Protein AF-A0A950BNV7-F1 (afdb_monomer_lite)

Sequence (192 aa):
MDHRANPITGPAAPRGRGVVLERPLCRGWFHPSTWFISIWFVLLLAVLELCWLCWFLVVPLPNFPRESGTRRRGLLLLKAFPEVVPGTALRESLIGQAAQELSHVENLPERLPIMGAAALVVLTAVGLGELVLAGLRYRDGLRTGERLAVAFGIGTAGLGVLTLLAGRTGLLHPWIFRIGLGVIAPAGLGAS

Structure (mmCIF, N/CA/C/O backbone):
data_AF-A0A950BNV7-F1
#
_entry.id   AF-A0A950BNV7-F1
#
loop_
_atom_site.group_PDB
_atom_site.id
_atom_site.type_symbol
_atom_site.label_atom_id
_atom_site.label_alt_id
_atom_site.label_comp_id
_atom_site.label_asym_id
_atom_site.label_entity_id
_atom_site.label_seq_id
_atom_site.pdbx_PDB_ins_code
_atom_site.Cartn_x
_atom_site.Cartn_y
_atom_site.Cartn_z
_atom_site.occupancy
_atom_site.B_iso_or_equiv
_atom_site.auth_seq_id
_atom_site.auth_comp_id
_atom_site.auth_asym_id
_atom_site.auth_atom_id
_atom_site.pdbx_PDB_model_num
ATOM 1 N N . MET A 1 1 ? 53.423 43.428 -77.548 1.00 51.78 1 MET A N 1
ATOM 2 C CA . MET A 1 1 ? 53.162 42.052 -77.089 1.00 51.78 1 MET A CA 1
ATOM 3 C C . MET A 1 1 ? 53.867 41.895 -75.764 1.00 51.78 1 MET A C 1
ATOM 5 O O . MET A 1 1 ? 55.080 41.797 -75.773 1.00 51.78 1 MET A O 1
ATOM 9 N N . ASP A 1 2 ? 53.128 41.953 -74.661 1.00 44.84 2 ASP A N 1
ATOM 10 C CA . ASP A 1 2 ? 53.560 41.330 -73.413 1.00 44.84 2 ASP A CA 1
ATOM 11 C C . ASP A 1 2 ? 52.333 41.076 -72.538 1.00 44.84 2 ASP A C 1
ATOM 13 O O . ASP A 1 2 ? 51.607 41.984 -72.135 1.00 44.84 2 ASP A O 1
ATOM 17 N N . HIS A 1 3 ? 52.072 39.789 -72.341 1.00 50.38 3 HIS A N 1
ATOM 18 C CA . HIS A 1 3 ? 51.132 39.242 -71.382 1.00 50.38 3 HIS A CA 1
ATOM 19 C C . HIS A 1 3 ? 51.767 39.315 -69.994 1.00 50.38 3 HIS A C 1
ATOM 21 O O . HIS A 1 3 ? 52.857 38.779 -69.818 1.00 50.38 3 HIS A O 1
ATOM 27 N N . ARG A 1 4 ? 51.046 39.811 -68.982 1.00 49.44 4 ARG A N 1
ATOM 28 C CA . ARG A 1 4 ? 51.062 39.186 -67.648 1.00 49.44 4 ARG A CA 1
ATOM 29 C C . ARG A 1 4 ? 49.839 39.575 -66.829 1.00 49.44 4 ARG A C 1
ATOM 31 O O . ARG A 1 4 ? 49.460 40.735 -66.728 1.00 49.44 4 ARG A O 1
ATOM 38 N N . ALA A 1 5 ? 49.204 38.524 -66.332 1.00 55.44 5 ALA A N 1
ATOM 39 C CA . ALA A 1 5 ? 47.890 38.481 -65.731 1.00 55.44 5 ALA A CA 1
ATOM 40 C C . ALA A 1 5 ? 47.882 38.992 -64.283 1.00 55.44 5 ALA A C 1
ATOM 42 O O . ALA A 1 5 ? 48.825 38.774 -63.524 1.00 55.44 5 ALA A O 1
ATOM 43 N N . ASN A 1 6 ? 46.761 39.614 -63.919 1.00 55.09 6 ASN A N 1
ATOM 44 C CA . ASN A 1 6 ? 46.362 39.936 -62.552 1.00 55.09 6 ASN A CA 1
ATOM 45 C C . ASN A 1 6 ? 46.178 38.652 -61.721 1.00 55.09 6 ASN A C 1
ATOM 47 O O . ASN A 1 6 ? 45.414 37.779 -62.142 1.00 55.09 6 ASN A O 1
ATOM 51 N N . PRO A 1 7 ? 46.775 38.533 -60.524 1.00 62.56 7 PRO A N 1
ATOM 52 C CA . PRO A 1 7 ? 46.372 37.512 -59.571 1.00 62.56 7 PRO A CA 1
ATOM 53 C C . PRO A 1 7 ? 45.056 37.924 -58.895 1.00 62.56 7 PRO A C 1
ATOM 55 O O . PRO A 1 7 ? 45.004 38.855 -58.094 1.00 62.56 7 PRO A O 1
ATOM 58 N N . ILE A 1 8 ? 43.986 37.201 -59.228 1.00 58.16 8 ILE A N 1
ATOM 59 C CA . ILE A 1 8 ? 42.709 37.222 -58.511 1.00 58.16 8 ILE A CA 1
ATOM 60 C C . ILE A 1 8 ? 42.956 36.648 -57.110 1.00 58.16 8 ILE A C 1
ATOM 62 O O . ILE A 1 8 ? 43.174 35.448 -56.941 1.00 58.16 8 ILE A O 1
ATOM 66 N N . THR A 1 9 ? 42.929 37.506 -56.096 1.00 59.75 9 THR A N 1
ATOM 67 C CA . THR A 1 9 ? 42.859 37.114 -54.689 1.00 59.75 9 THR A CA 1
ATOM 68 C C . THR A 1 9 ? 41.447 36.612 -54.386 1.00 59.75 9 THR A C 1
ATOM 70 O O . THR A 1 9 ? 40.520 37.381 -54.147 1.00 59.75 9 THR A O 1
ATOM 73 N N . GLY A 1 10 ? 41.269 35.292 -54.439 1.00 52.91 10 GLY A N 1
ATOM 74 C CA . GLY A 1 10 ? 40.052 34.634 -53.966 1.00 52.91 10 GLY A CA 1
ATOM 75 C C . GLY A 1 10 ? 39.897 34.766 -52.441 1.00 52.91 10 GLY A C 1
ATOM 76 O O . GLY A 1 10 ? 40.902 34.772 -51.723 1.00 52.91 10 GLY A O 1
ATOM 77 N N . PRO A 1 11 ? 38.663 34.868 -51.917 1.00 54.66 11 PRO A N 1
ATOM 78 C CA . PRO A 1 11 ? 38.426 34.923 -50.481 1.00 54.66 11 PRO A CA 1
ATOM 79 C C . PRO A 1 11 ? 38.803 33.594 -49.815 1.00 54.66 11 PRO A C 1
ATOM 81 O O . PRO A 1 11 ? 38.376 32.516 -50.231 1.00 54.66 11 PRO A O 1
ATOM 84 N N . ALA A 1 12 ? 39.613 33.693 -48.762 1.00 54.50 12 ALA A N 1
ATOM 85 C CA . ALA A 1 12 ? 40.029 32.580 -47.925 1.00 54.50 12 ALA A CA 1
ATOM 86 C C . ALA A 1 12 ? 38.809 31.872 -47.310 1.00 54.50 12 ALA A C 1
ATOM 88 O O . ALA A 1 12 ? 38.008 32.477 -46.596 1.00 54.50 12 ALA A O 1
ATOM 89 N N . ALA A 1 13 ? 38.689 30.574 -47.586 1.00 54.47 13 ALA A N 1
ATOM 90 C CA . ALA A 1 13 ? 37.684 29.703 -46.998 1.00 54.47 13 ALA A CA 1
ATOM 91 C C . ALA A 1 13 ? 37.821 29.665 -45.459 1.00 54.47 13 ALA A C 1
ATOM 93 O O . ALA A 1 13 ? 38.937 29.505 -44.947 1.00 54.47 13 ALA A O 1
ATOM 94 N N . PRO A 1 14 ? 36.719 29.767 -44.695 1.00 54.59 14 PRO A N 1
ATOM 95 C CA . PRO A 1 14 ? 36.764 29.599 -43.251 1.00 54.59 14 PRO A CA 1
ATOM 96 C C . PRO A 1 14 ? 37.118 28.145 -42.919 1.00 54.59 14 PRO A C 1
ATOM 98 O O . PRO A 1 14 ? 36.413 27.214 -43.308 1.00 54.59 14 PRO A O 1
ATOM 101 N N . ARG A 1 15 ? 38.228 27.957 -42.189 1.00 53.16 15 ARG A N 1
ATOM 102 C CA . ARG A 1 15 ? 38.631 26.672 -41.599 1.00 53.16 15 ARG A CA 1
ATOM 103 C C . ARG A 1 15 ? 37.448 26.087 -40.834 1.00 53.16 15 ARG A C 1
ATOM 105 O O . ARG A 1 15 ? 37.019 26.640 -39.821 1.00 53.16 15 ARG A O 1
ATOM 112 N N . GLY A 1 16 ? 36.935 24.974 -41.350 1.00 51.56 16 GLY A N 1
ATOM 113 C CA . GLY A 1 16 ? 35.879 24.193 -40.732 1.00 51.56 16 GLY A CA 1
ATOM 114 C C . GLY A 1 16 ? 36.234 23.868 -39.287 1.00 51.56 16 GLY A C 1
ATOM 115 O O . GLY A 1 16 ? 37.309 23.344 -38.995 1.00 51.56 16 GLY A O 1
ATOM 116 N N . ARG A 1 17 ? 35.306 24.218 -38.393 1.00 49.72 17 ARG A N 1
ATOM 117 C CA . ARG A 1 17 ? 35.255 23.768 -37.004 1.00 49.72 17 ARG A CA 1
ATOM 118 C C . ARG A 1 17 ? 35.522 22.271 -36.967 1.00 49.72 17 ARG A C 1
ATOM 120 O O . ARG A 1 17 ? 34.847 21.516 -37.663 1.00 49.72 17 ARG A O 1
ATOM 127 N N . GLY A 1 18 ? 36.463 21.862 -36.121 1.00 48.88 18 GLY A N 1
ATOM 128 C CA . GLY A 1 18 ? 36.555 20.484 -35.669 1.00 48.88 18 GLY A CA 1
ATOM 129 C C . GLY A 1 18 ? 35.205 20.098 -35.084 1.00 48.88 18 GLY A C 1
ATOM 130 O O . GLY A 1 18 ? 34.832 20.551 -34.004 1.00 48.88 18 GLY A O 1
ATOM 131 N N . VAL A 1 19 ? 34.445 19.325 -35.852 1.00 51.50 19 VAL A N 1
ATOM 132 C CA . VAL A 1 19 ? 33.252 18.647 -35.376 1.00 51.50 19 VAL A CA 1
ATOM 133 C C . VAL A 1 19 ? 33.754 17.668 -34.330 1.00 51.50 19 VAL A C 1
ATOM 135 O O . VAL A 1 19 ? 34.371 16.653 -34.651 1.00 51.50 19 VAL A O 1
ATOM 138 N N . VAL A 1 20 ? 33.552 18.029 -33.066 1.00 54.97 20 VAL A N 1
ATOM 139 C CA . VAL A 1 20 ? 33.584 17.096 -31.948 1.00 54.97 20 VAL A CA 1
ATOM 140 C C . VAL A 1 20 ? 32.572 16.015 -32.309 1.00 54.97 20 VAL A C 1
ATOM 142 O O . VAL A 1 20 ? 31.366 16.229 -32.239 1.00 54.97 20 VAL A O 1
ATOM 145 N N . LEU A 1 21 ? 33.069 14.879 -32.797 1.00 53.12 21 LEU A N 1
ATOM 146 C CA . LEU A 1 21 ? 32.303 13.648 -32.910 1.00 53.12 21 LEU A CA 1
ATOM 147 C C . LEU A 1 21 ? 32.003 13.211 -31.477 1.00 53.12 21 LEU A C 1
ATOM 149 O O . LEU A 1 21 ? 32.731 12.414 -30.882 1.00 53.12 21 LEU A O 1
ATOM 153 N N . GLU A 1 22 ? 30.947 13.792 -30.911 1.00 49.47 22 GLU A N 1
ATOM 154 C CA . GLU A 1 22 ? 30.232 13.215 -29.788 1.00 49.47 22 GLU A CA 1
ATOM 155 C C . GLU A 1 22 ? 29.872 11.794 -30.207 1.00 49.47 22 GLU A C 1
ATOM 157 O O . GLU A 1 22 ? 28.977 11.561 -31.018 1.00 49.47 22 GLU A O 1
ATOM 162 N N . ARG A 1 23 ? 30.644 10.821 -29.721 1.00 52.09 23 ARG A N 1
ATOM 163 C CA . ARG A 1 23 ? 30.257 9.420 -29.803 1.00 52.09 23 ARG A CA 1
ATOM 164 C C . ARG A 1 23 ? 28.946 9.313 -29.026 1.00 52.09 23 ARG A C 1
ATOM 166 O O . ARG A 1 23 ? 28.985 9.543 -27.815 1.00 52.09 23 ARG A O 1
ATOM 173 N N . PRO A 1 24 ? 27.805 8.982 -29.656 1.00 52.62 24 PRO A N 1
ATOM 174 C CA . PRO A 1 24 ? 26.598 8.738 -28.895 1.00 52.62 24 PRO A CA 1
ATOM 175 C C . PRO A 1 24 ? 26.860 7.555 -27.965 1.00 52.62 24 PRO A C 1
ATOM 177 O O . PRO A 1 24 ? 27.145 6.431 -28.387 1.00 52.62 24 PRO A O 1
ATOM 180 N N . LEU A 1 25 ? 26.820 7.887 -26.679 1.00 55.56 25 LEU A N 1
ATOM 181 C CA . LEU A 1 25 ? 26.807 7.005 -25.531 1.00 55.56 25 LEU A CA 1
ATOM 182 C C . LEU A 1 25 ? 25.924 5.780 -25.781 1.00 55.56 25 LEU A C 1
ATOM 184 O O . LEU A 1 25 ? 24.764 5.904 -26.161 1.00 55.56 25 LEU A O 1
ATOM 188 N N . CYS A 1 26 ? 26.494 4.610 -25.493 1.00 47.62 26 CYS A N 1
ATOM 189 C CA . CYS A 1 26 ? 25.805 3.414 -25.021 1.00 47.62 26 CYS A CA 1
ATOM 190 C C . CYS A 1 26 ? 24.424 3.168 -25.645 1.00 47.62 26 CYS A C 1
ATOM 192 O O . CYS A 1 26 ? 23.389 3.345 -25.001 1.00 47.62 26 CYS A O 1
ATOM 194 N N . ARG A 1 27 ? 24.419 2.650 -26.877 1.00 48.50 27 ARG A N 1
ATOM 195 C CA . ARG A 1 27 ? 23.293 1.874 -27.405 1.00 48.50 27 ARG A CA 1
ATOM 196 C C . ARG A 1 27 ? 23.166 0.629 -26.524 1.00 48.50 27 ARG A C 1
ATOM 198 O O . ARG A 1 27 ? 23.834 -0.372 -26.762 1.00 48.50 27 ARG A O 1
ATOM 205 N N . GLY A 1 28 ? 22.405 0.753 -25.437 1.00 50.50 28 GLY A N 1
ATOM 206 C CA . GLY A 1 28 ? 22.098 -0.336 -24.524 1.00 50.50 28 GLY A CA 1
ATOM 207 C C . GLY A 1 28 ? 21.526 -1.487 -25.333 1.00 50.50 28 GLY A C 1
ATOM 208 O O . GLY A 1 28 ? 20.466 -1.360 -25.944 1.00 50.50 28 GLY A O 1
ATOM 209 N N . TRP A 1 29 ? 22.275 -2.580 -25.389 1.00 45.03 29 TRP A N 1
ATOM 210 C CA . TRP A 1 29 ? 21.831 -3.830 -25.973 1.00 45.03 29 TRP A CA 1
ATOM 211 C C . TRP A 1 29 ? 20.692 -4.365 -25.101 1.00 45.03 29 TRP A C 1
ATOM 213 O O . TRP A 1 29 ? 2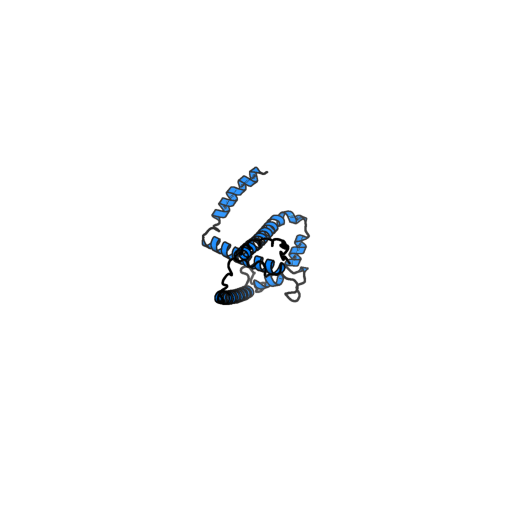0.908 -5.102 -24.143 1.00 45.03 29 TRP A O 1
ATOM 223 N N . PHE A 1 30 ? 19.463 -3.951 -25.409 1.00 49.69 30 PHE A N 1
ATOM 224 C CA . PHE A 1 30 ? 18.263 -4.649 -24.973 1.00 49.69 30 PHE A CA 1
ATOM 225 C C . PHE A 1 30 ? 18.272 -6.013 -25.661 1.00 49.69 30 PHE A C 1
ATOM 227 O O . PHE A 1 30 ? 17.862 -6.149 -26.811 1.00 49.69 30 PHE A O 1
ATOM 234 N N . HIS A 1 31 ? 18.803 -7.025 -24.978 1.00 50.66 31 HIS A N 1
ATOM 235 C CA . HIS A 1 31 ? 18.674 -8.397 -25.443 1.00 50.66 31 HIS A CA 1
ATOM 236 C C . HIS A 1 31 ? 17.180 -8.769 -25.469 1.00 50.66 31 HIS A C 1
ATOM 238 O O . HIS A 1 31 ? 16.505 -8.618 -24.451 1.00 50.66 31 HIS A O 1
ATOM 244 N N . PRO A 1 32 ? 16.640 -9.296 -26.581 1.00 55.78 32 PRO A N 1
ATOM 245 C CA . PRO A 1 32 ? 15.230 -9.690 -26.675 1.00 55.78 32 PRO A CA 1
ATOM 246 C C . PRO A 1 32 ? 14.831 -10.773 -25.654 1.00 55.78 32 PRO A C 1
ATOM 248 O O . PRO A 1 32 ? 13.651 -10.936 -25.350 1.00 55.78 32 PRO A O 1
ATOM 251 N N . SER A 1 33 ? 15.802 -11.484 -25.068 1.00 56.50 33 SER A N 1
ATOM 252 C CA . SER A 1 33 ? 15.566 -12.486 -24.024 1.00 56.50 33 SER A CA 1
ATOM 253 C C . SER A 1 33 ? 15.083 -11.896 -22.693 1.00 56.50 33 SER A C 1
ATOM 255 O O . SER A 1 33 ? 14.311 -12.553 -21.995 1.00 56.50 33 SER A O 1
ATOM 257 N N . THR A 1 34 ? 15.462 -10.663 -22.333 1.00 54.06 34 THR A N 1
ATOM 258 C CA . THR A 1 34 ? 15.035 -10.050 -21.059 1.00 54.06 34 THR A CA 1
ATOM 259 C C . THR A 1 34 ? 13.577 -9.595 -21.094 1.00 54.06 34 THR A C 1
ATOM 261 O O . THR A 1 34 ? 12.886 -9.667 -20.080 1.00 54.06 34 THR A O 1
ATOM 264 N N . TRP A 1 35 ? 13.071 -9.217 -22.271 1.00 55.22 35 TRP A N 1
ATOM 265 C CA . TRP A 1 35 ? 11.658 -8.897 -22.489 1.00 55.22 35 TRP A CA 1
ATOM 266 C C . TRP A 1 35 ? 10.753 -10.121 -22.338 1.00 55.22 35 TRP A C 1
ATOM 268 O O . TRP A 1 35 ? 9.709 -10.034 -21.696 1.00 55.22 35 TRP A O 1
ATOM 278 N N . PHE A 1 36 ? 11.178 -11.274 -22.860 1.00 59.94 36 PHE A N 1
ATOM 279 C CA . PHE A 1 36 ? 10.440 -12.526 -22.692 1.00 59.94 36 PHE A CA 1
ATOM 280 C C . PHE A 1 36 ? 10.353 -12.948 -21.221 1.00 59.94 36 PHE A C 1
ATOM 282 O O . PHE A 1 36 ? 9.266 -13.266 -20.745 1.00 59.94 36 PHE A O 1
ATOM 289 N N . ILE A 1 37 ? 11.466 -12.900 -20.481 1.00 65.31 37 ILE A N 1
ATOM 290 C CA . ILE A 1 37 ? 11.486 -13.234 -19.045 1.00 65.31 37 ILE A CA 1
ATOM 291 C C . ILE A 1 37 ? 10.594 -12.269 -18.250 1.00 65.31 37 ILE A C 1
ATOM 293 O O . ILE A 1 37 ? 9.845 -12.704 -17.378 1.00 65.31 37 ILE A O 1
ATOM 297 N N . SER A 1 38 ? 10.624 -10.977 -18.590 1.00 67.12 38 SER A N 1
ATOM 298 C CA . SER A 1 38 ? 9.783 -9.956 -17.959 1.00 67.12 38 SER A CA 1
ATOM 299 C C . SER A 1 38 ? 8.287 -10.220 -18.172 1.00 67.12 38 SER A C 1
ATOM 301 O O . SER A 1 38 ? 7.521 -10.206 -17.211 1.00 67.12 38 SER A O 1
ATOM 303 N N . ILE A 1 39 ? 7.863 -10.556 -19.398 1.00 76.50 39 ILE A N 1
ATOM 304 C CA . ILE A 1 39 ? 6.456 -10.876 -19.703 1.00 76.50 39 ILE A CA 1
ATOM 305 C C . ILE A 1 39 ? 5.977 -12.093 -18.911 1.00 76.50 39 ILE A C 1
ATOM 307 O O . ILE A 1 39 ? 4.903 -12.044 -18.316 1.00 76.50 39 ILE A O 1
ATOM 311 N N . TRP A 1 40 ? 6.774 -13.163 -18.860 1.00 75.88 40 TRP A N 1
ATOM 312 C CA . TRP A 1 40 ? 6.435 -14.356 -18.080 1.00 75.88 40 TRP A CA 1
ATOM 313 C C . TRP A 1 40 ? 6.335 -14.062 -16.586 1.00 75.88 40 TRP A C 1
ATOM 315 O O . TRP A 1 40 ? 5.437 -14.577 -15.924 1.00 75.88 40 TRP A O 1
ATOM 325 N N . PHE A 1 41 ? 7.214 -13.207 -16.062 1.00 73.50 41 PHE A N 1
ATOM 326 C CA . PHE A 1 41 ? 7.174 -12.798 -14.664 1.00 73.50 41 PHE A CA 1
ATOM 327 C C . PHE A 1 41 ? 5.918 -11.977 -14.343 1.00 73.50 41 PHE A C 1
ATOM 329 O O . PHE A 1 41 ? 5.259 -12.234 -13.339 1.00 73.50 41 PHE A O 1
ATOM 336 N N . VAL A 1 42 ? 5.539 -11.043 -15.221 1.00 76.44 42 VAL A N 1
ATOM 337 C CA . VAL A 1 42 ? 4.300 -10.258 -15.086 1.00 76.44 42 VAL A CA 1
ATOM 338 C C . VAL A 1 42 ? 3.066 -11.156 -15.167 1.00 76.44 42 VAL A C 1
ATOM 340 O O . VAL A 1 42 ? 2.149 -11.002 -14.365 1.00 76.44 42 VAL A O 1
ATOM 343 N N . LEU A 1 43 ? 3.047 -12.124 -16.085 1.00 80.00 43 LEU A N 1
ATOM 344 C CA . LEU A 1 43 ? 1.965 -13.107 -16.200 1.00 80.00 43 LEU A CA 1
ATOM 345 C C . LEU A 1 43 ? 1.849 -13.976 -14.947 1.00 80.00 43 LEU A C 1
ATOM 347 O O . LEU A 1 43 ? 0.752 -14.152 -14.423 1.00 80.00 43 LEU A O 1
ATOM 351 N N . LEU A 1 44 ? 2.974 -14.487 -14.444 1.00 80.56 44 LEU A N 1
ATOM 352 C CA . LEU A 1 44 ? 3.013 -15.279 -13.217 1.00 80.56 44 LEU A CA 1
ATOM 353 C C . LEU A 1 44 ? 2.509 -14.464 -12.021 1.00 80.56 44 LEU A C 1
ATOM 355 O O . LEU A 1 44 ? 1.704 -14.968 -11.240 1.00 80.56 44 LEU A O 1
ATOM 359 N N . LEU A 1 45 ? 2.943 -13.206 -11.904 1.00 76.94 45 LEU A N 1
ATOM 360 C CA . LEU A 1 45 ? 2.478 -12.287 -10.871 1.00 76.94 45 LEU A CA 1
ATOM 361 C C . LEU A 1 45 ? 0.971 -12.048 -10.990 1.00 76.94 45 LEU A C 1
ATOM 363 O O . LEU A 1 45 ? 0.263 -12.182 -10.001 1.00 76.94 45 LEU A O 1
ATOM 367 N N . ALA A 1 46 ? 0.463 -11.779 -12.194 1.00 75.81 46 ALA A N 1
ATOM 368 C CA . ALA A 1 46 ? -0.963 -11.573 -12.427 1.00 75.81 46 ALA A CA 1
ATOM 369 C C . ALA A 1 46 ? -1.797 -12.807 -12.042 1.00 75.81 46 ALA A C 1
ATOM 371 O O . ALA A 1 46 ? -2.835 -12.673 -11.397 1.00 75.81 46 ALA A O 1
ATOM 372 N N . VAL A 1 47 ? -1.331 -14.013 -12.383 1.00 87.50 47 VAL A N 1
ATOM 373 C CA . VAL A 1 47 ? -1.981 -15.269 -11.976 1.00 87.50 47 VAL A CA 1
ATOM 374 C C . VAL A 1 47 ? -1.936 -15.440 -10.458 1.00 87.50 47 VAL A C 1
ATOM 376 O O . VAL A 1 47 ? -2.937 -15.834 -9.863 1.00 87.50 47 VAL A O 1
ATOM 379 N N . LEU A 1 48 ? -0.810 -15.128 -9.816 1.00 85.06 48 LEU A N 1
ATOM 380 C CA . LEU A 1 48 ? -0.675 -15.223 -8.365 1.00 85.06 48 LEU A CA 1
ATOM 381 C C . LEU A 1 48 ? -1.601 -14.236 -7.642 1.00 85.06 48 LEU A C 1
ATOM 383 O O . LEU A 1 48 ? -2.266 -14.634 -6.689 1.00 85.06 48 LEU A O 1
ATOM 387 N N . GLU A 1 49 ? -1.696 -12.998 -8.124 1.00 81.00 49 GLU A N 1
ATOM 388 C CA . GLU A 1 49 ? -2.624 -11.971 -7.633 1.00 81.00 49 GLU A CA 1
ATOM 389 C C . GLU A 1 49 ? -4.084 -12.410 -7.806 1.00 81.00 49 GLU A C 1
ATOM 391 O O . GLU A 1 49 ? -4.882 -12.304 -6.877 1.00 81.00 49 GLU A O 1
ATOM 396 N N . LEU A 1 50 ? -4.440 -12.993 -8.956 1.00 83.81 50 LEU A N 1
ATOM 397 C CA . LEU A 1 50 ? -5.771 -13.561 -9.203 1.00 83.81 50 LEU A CA 1
ATOM 398 C C . LEU A 1 50 ? -6.088 -14.725 -8.259 1.00 83.81 50 LEU A C 1
ATOM 400 O O . LEU A 1 50 ? -7.184 -14.781 -7.698 1.00 83.81 50 LEU A O 1
ATOM 404 N N . CYS A 1 51 ? -5.141 -15.640 -8.060 1.00 86.31 51 CYS A N 1
ATOM 405 C CA . CYS A 1 51 ? -5.274 -16.751 -7.120 1.00 86.31 51 CYS A CA 1
ATOM 406 C C . CYS A 1 51 ? -5.423 -16.247 -5.681 1.00 86.31 51 CYS A C 1
ATOM 408 O O . CYS A 1 51 ? -6.283 -16.733 -4.943 1.00 86.31 51 CYS A O 1
ATOM 410 N N . TRP A 1 52 ? -4.624 -15.251 -5.293 1.00 86.44 52 TRP A N 1
ATOM 411 C CA . TRP A 1 52 ? -4.704 -14.610 -3.986 1.00 86.44 52 TRP A CA 1
ATOM 412 C C . TRP A 1 52 ? -6.054 -13.920 -3.787 1.00 86.44 52 TRP A C 1
ATOM 414 O O . TRP A 1 52 ? -6.702 -14.139 -2.764 1.00 86.44 52 TRP A O 1
ATOM 424 N N . LEU A 1 53 ? -6.524 -13.165 -4.782 1.00 79.44 53 LEU A N 1
ATOM 425 C CA . LEU A 1 53 ? -7.822 -12.500 -4.760 1.00 79.44 53 LEU A CA 1
ATOM 426 C C . LEU A 1 53 ? -8.953 -13.527 -4.647 1.00 79.44 53 LEU A C 1
ATOM 428 O O . LEU A 1 53 ? -9.817 -13.390 -3.784 1.00 79.44 53 LEU A O 1
ATOM 432 N N . CYS A 1 54 ? -8.923 -14.597 -5.446 1.00 83.12 54 CYS A N 1
ATOM 433 C CA . CYS A 1 54 ? -9.905 -15.682 -5.369 1.00 83.12 54 CYS A CA 1
ATOM 434 C C . CYS A 1 54 ? -9.922 -16.328 -3.979 1.00 83.12 54 CYS A C 1
ATOM 436 O O . CYS A 1 54 ? -10.988 -16.495 -3.385 1.00 83.12 54 CYS A O 1
ATOM 438 N N . TRP A 1 55 ? -8.751 -16.640 -3.424 1.00 84.06 55 TRP A N 1
ATOM 439 C CA . TRP A 1 55 ? -8.634 -17.162 -2.065 1.00 84.06 55 TRP A CA 1
ATOM 440 C C . TRP A 1 55 ? -9.205 -16.178 -1.032 1.00 84.06 55 TRP A C 1
ATOM 442 O O . TRP A 1 55 ? -10.019 -16.562 -0.189 1.00 84.06 55 TRP A O 1
ATOM 452 N N . PHE A 1 56 ? -8.864 -14.894 -1.138 1.00 78.88 56 PHE A N 1
ATOM 453 C CA . PHE A 1 56 ? -9.338 -13.838 -0.244 1.00 78.88 56 PHE A CA 1
ATOM 454 C C . PHE A 1 56 ? -10.865 -13.656 -0.299 1.00 78.88 56 PHE A C 1
ATOM 456 O O . PHE A 1 56 ? -11.505 -13.409 0.727 1.00 78.88 56 PHE A O 1
ATOM 463 N N . LEU A 1 57 ? -11.474 -13.828 -1.474 1.00 77.19 57 LEU A N 1
ATOM 464 C CA . LEU A 1 57 ? -12.927 -13.791 -1.653 1.00 77.19 57 LEU A CA 1
ATOM 465 C C . LEU A 1 57 ? -13.635 -14.998 -1.013 1.00 77.19 57 LEU A C 1
ATOM 467 O O . LEU A 1 57 ? -14.787 -14.875 -0.586 1.00 77.19 57 LEU A O 1
ATOM 471 N N . VAL A 1 58 ? -12.967 -16.151 -0.929 1.00 78.75 58 VAL A N 1
ATOM 472 C CA . VAL A 1 58 ? -13.536 -17.397 -0.389 1.00 78.75 58 VAL A CA 1
ATOM 473 C C . VAL A 1 58 ? -13.381 -17.494 1.131 1.00 78.75 58 VAL A C 1
ATOM 475 O O . VAL A 1 58 ? -14.295 -17.976 1.805 1.00 78.75 58 VAL A O 1
ATOM 478 N N . VAL A 1 59 ? -12.264 -17.024 1.696 1.00 77.00 59 VAL A N 1
ATOM 479 C CA . VAL A 1 59 ? -11.963 -17.213 3.124 1.00 77.00 59 VAL A CA 1
ATOM 480 C C . VAL A 1 59 ? -12.918 -16.407 4.033 1.00 77.00 59 VAL A C 1
ATOM 482 O O . VAL A 1 59 ? -13.090 -15.194 3.849 1.00 77.00 59 VAL A O 1
ATOM 485 N N . PRO A 1 60 ? -13.532 -17.043 5.053 1.00 68.44 60 PRO A N 1
ATOM 486 C CA . PRO A 1 60 ? -14.411 -16.370 6.008 1.00 68.44 60 PRO A CA 1
ATOM 487 C C . PRO A 1 60 ? -13.645 -15.449 6.972 1.00 68.44 60 PRO A C 1
ATOM 489 O O . PRO A 1 60 ? -12.445 -15.617 7.226 1.00 68.44 60 PRO A O 1
ATOM 492 N N . LEU A 1 61 ? -14.333 -14.443 7.523 1.00 67.75 61 LEU A N 1
ATOM 493 C CA . LEU A 1 61 ? -13.742 -13.615 8.576 1.00 67.75 61 LEU A CA 1
ATOM 494 C C . LEU A 1 61 ? -13.502 -14.445 9.850 1.00 67.75 61 LEU A C 1
ATOM 496 O O . LEU A 1 61 ? -14.413 -15.145 10.286 1.00 67.75 61 LEU A O 1
ATOM 500 N N . PRO A 1 62 ? -12.319 -14.326 10.486 1.00 63.94 62 PRO A N 1
ATOM 501 C CA . PRO A 1 62 ? -11.987 -15.112 11.675 1.00 63.94 62 PRO A CA 1
ATOM 502 C C . PRO A 1 62 ? -12.831 -14.747 12.909 1.00 63.94 62 PRO A C 1
ATOM 504 O O . PRO A 1 62 ? -13.008 -15.593 13.775 1.00 63.94 62 PRO A O 1
ATOM 507 N N . ASN A 1 63 ? -13.400 -13.535 12.963 1.00 64.25 63 ASN A N 1
ATOM 508 C CA . ASN A 1 63 ? -14.117 -13.009 14.134 1.00 64.25 63 ASN A CA 1
ATOM 509 C C . ASN A 1 63 ? -15.623 -12.785 13.903 1.00 64.25 63 ASN A C 1
ATOM 511 O O . ASN A 1 63 ? -16.258 -12.084 14.686 1.00 64.25 63 ASN A O 1
ATOM 515 N N . PHE A 1 64 ? -16.209 -13.316 12.823 1.00 59.09 64 PHE A N 1
ATOM 516 C CA . PHE A 1 64 ? -17.644 -13.136 12.587 1.00 59.09 64 PHE A CA 1
ATOM 517 C C . PHE A 1 64 ? -18.464 -14.158 13.396 1.00 59.09 64 PHE A C 1
ATOM 519 O O . PHE A 1 64 ? -18.219 -15.361 13.251 1.00 59.09 64 PHE A O 1
ATOM 526 N N . PRO A 1 65 ? -19.429 -13.726 14.232 1.00 59.34 65 PRO A N 1
ATOM 527 C CA . PRO A 1 65 ? -20.259 -14.643 15.005 1.00 59.34 65 PRO A CA 1
ATOM 528 C C . PRO A 1 65 ? -21.078 -15.531 14.061 1.00 59.34 65 PRO A C 1
ATOM 530 O O . PRO A 1 65 ? -21.812 -15.038 13.199 1.00 59.34 65 PRO A O 1
ATOM 533 N N . ARG A 1 66 ? -20.936 -16.855 14.230 1.00 56.84 66 ARG A N 1
ATOM 534 C CA . ARG A 1 66 ? -21.494 -17.896 13.340 1.00 56.84 66 ARG A CA 1
ATOM 535 C C . ARG A 1 66 ? -23.020 -17.831 13.197 1.00 56.84 66 ARG A C 1
ATOM 537 O O . ARG A 1 66 ? -23.552 -18.305 12.201 1.00 56.84 66 ARG A O 1
ATOM 544 N N . GLU A 1 67 ? -23.696 -17.202 14.152 1.00 58.78 67 GLU A N 1
ATOM 545 C CA . GLU A 1 67 ? -25.155 -17.065 14.231 1.00 58.78 67 GLU A CA 1
ATOM 546 C C . GLU A 1 67 ? -25.735 -16.060 13.219 1.00 58.78 67 GLU A C 1
ATOM 548 O O . GLU A 1 67 ? -26.919 -16.109 12.909 1.00 58.78 67 GLU A O 1
ATOM 553 N N . SER A 1 68 ? -24.901 -15.181 12.648 1.00 56.91 68 SER A N 1
ATOM 554 C CA . SER A 1 68 ? -25.324 -14.106 11.729 1.00 56.91 68 SER A CA 1
ATOM 555 C C . SER A 1 68 ? -25.034 -14.381 10.240 1.00 56.91 68 SER A C 1
ATOM 557 O O . SER A 1 68 ? -25.195 -13.498 9.394 1.00 56.91 68 SER A O 1
ATOM 559 N N . GLY A 1 69 ? -24.618 -15.609 9.904 1.00 58.47 69 GLY A N 1
ATOM 560 C CA . GLY A 1 69 ? -24.276 -16.041 8.544 1.00 58.47 69 GLY A CA 1
ATOM 561 C C . GLY A 1 69 ? -22.782 -15.939 8.196 1.00 58.47 69 GLY A C 1
ATOM 562 O O . GLY A 1 69 ? -21.982 -15.299 8.879 1.00 58.47 69 GLY A O 1
ATOM 563 N N . THR A 1 70 ? -22.367 -16.605 7.112 1.00 57.91 70 THR A N 1
ATOM 564 C CA . THR A 1 70 ? -20.957 -16.677 6.686 1.00 57.91 70 THR A CA 1
ATOM 565 C C . THR A 1 70 ? -20.533 -15.405 5.943 1.00 57.91 70 THR A C 1
ATOM 567 O O . THR A 1 70 ? -20.576 -15.342 4.713 1.00 57.91 70 THR A O 1
ATOM 570 N N . ARG A 1 71 ? -20.098 -14.365 6.666 1.00 60.19 71 ARG A N 1
ATOM 571 C CA . ARG A 1 71 ? -19.548 -13.152 6.035 1.00 60.19 71 ARG A CA 1
ATOM 572 C C . ARG A 1 71 ? -18.097 -13.405 5.578 1.00 60.19 71 ARG A C 1
ATOM 574 O O . ARG A 1 71 ? -17.202 -13.649 6.390 1.00 60.19 71 ARG A O 1
ATOM 581 N N . ARG A 1 72 ? -17.869 -13.397 4.258 1.00 69.44 72 ARG A N 1
ATOM 582 C CA . ARG A 1 72 ? -16.553 -13.626 3.622 1.00 69.44 72 ARG A CA 1
ATOM 583 C C . ARG A 1 72 ? -15.714 -12.346 3.600 1.00 69.44 72 ARG A C 1
ATOM 585 O O . ARG A 1 72 ? -16.279 -11.257 3.498 1.00 69.44 72 ARG A O 1
ATOM 592 N N . ARG A 1 73 ? -14.380 -12.460 3.663 1.00 67.88 73 ARG A N 1
ATOM 593 C CA . ARG A 1 73 ? -13.457 -11.300 3.684 1.00 67.88 73 ARG A CA 1
ATOM 594 C C . ARG A 1 73 ? -13.622 -10.410 2.456 1.00 67.88 73 ARG A C 1
ATOM 596 O O . ARG A 1 73 ? -13.715 -9.193 2.587 1.00 67.88 73 ARG A O 1
ATOM 603 N N . GLY A 1 74 ? -13.791 -11.031 1.292 1.00 59.97 74 GLY A N 1
ATOM 604 C CA . GLY A 1 74 ? -14.082 -10.338 0.040 1.00 59.97 74 GLY A CA 1
ATOM 605 C C . GLY A 1 74 ? -15.329 -9.458 0.060 1.00 59.97 74 GLY A C 1
ATOM 606 O O . GLY A 1 74 ? -15.367 -8.426 -0.599 1.00 59.97 74 GLY A O 1
ATOM 607 N N . LEU A 1 75 ? -16.333 -9.819 0.859 1.00 65.44 75 LEU A N 1
ATOM 608 C CA . LEU A 1 75 ? -17.602 -9.098 0.919 1.00 65.44 75 LEU A CA 1
ATOM 609 C C . LEU A 1 75 ? -17.457 -7.737 1.621 1.00 65.44 75 LEU A C 1
ATOM 611 O O . LEU A 1 75 ? -18.215 -6.823 1.320 1.00 65.44 75 LEU A O 1
ATOM 615 N N . LEU A 1 76 ? -16.462 -7.574 2.503 1.00 65.56 76 LEU A N 1
ATOM 616 C CA . LEU A 1 76 ? -16.102 -6.269 3.074 1.00 65.56 76 LEU A CA 1
ATOM 617 C C . LEU A 1 76 ? -15.423 -5.364 2.046 1.00 65.56 76 LEU A C 1
ATOM 619 O O . LEU A 1 76 ? -15.705 -4.172 2.005 1.00 65.56 76 LEU A O 1
ATOM 623 N N . LEU A 1 77 ? -14.566 -5.939 1.201 1.00 64.50 77 LEU A N 1
ATOM 624 C CA . LEU A 1 77 ? -13.875 -5.210 0.140 1.00 64.50 77 LEU A CA 1
ATOM 625 C C . LEU A 1 77 ? -14.860 -4.771 -0.953 1.00 64.50 77 LEU A C 1
ATOM 627 O O . LEU A 1 77 ? -14.815 -3.639 -1.416 1.00 64.50 77 LEU A O 1
ATOM 631 N N . LEU A 1 78 ? -15.815 -5.641 -1.291 1.00 64.19 78 LEU A N 1
ATOM 632 C CA . LEU A 1 78 ? -16.904 -5.345 -2.225 1.00 64.19 78 LEU A CA 1
ATOM 633 C C . LEU A 1 78 ? -17.898 -4.322 -1.653 1.00 64.19 78 LEU A C 1
ATOM 635 O O . LEU A 1 78 ? -18.320 -3.433 -2.379 1.00 64.19 78 LEU A O 1
ATOM 639 N N . LYS A 1 79 ? -18.217 -4.381 -0.349 1.00 62.84 79 LYS A N 1
ATOM 640 C CA . LYS A 1 79 ? -19.025 -3.351 0.337 1.00 62.84 79 LYS A CA 1
ATOM 641 C C . LYS A 1 79 ? -18.314 -2.010 0.511 1.00 62.84 79 LYS A C 1
ATOM 643 O O . LYS A 1 79 ? -18.956 -1.029 0.891 1.00 62.84 79 LYS A O 1
ATOM 648 N N . ALA A 1 80 ? -17.004 -1.951 0.283 1.00 62.41 80 ALA A N 1
ATOM 649 C CA . ALA A 1 80 ? -16.294 -0.685 0.328 1.00 62.41 80 ALA A CA 1
ATOM 650 C C . ALA A 1 80 ? -16.732 0.232 -0.816 1.00 62.41 80 ALA A C 1
ATOM 652 O O . ALA A 1 80 ? -16.867 1.434 -0.601 1.00 62.41 80 ALA A O 1
ATOM 653 N N . PHE A 1 81 ? -17.026 -0.335 -1.988 1.00 57.59 81 PHE A N 1
ATOM 654 C CA . PHE A 1 81 ? -17.392 0.422 -3.176 1.00 57.59 81 PHE A CA 1
ATOM 655 C C . PHE A 1 81 ? -18.916 0.492 -3.354 1.00 57.59 81 PHE A C 1
ATOM 657 O O . PHE A 1 81 ? -19.590 -0.538 -3.275 1.00 57.59 81 PHE A O 1
ATOM 664 N N . PRO A 1 82 ? -19.477 1.690 -3.601 1.00 57.09 82 PRO A N 1
ATOM 665 C CA . PRO A 1 82 ? -20.892 1.829 -3.924 1.00 57.09 82 PRO A CA 1
ATOM 666 C C . PRO A 1 82 ? -21.210 1.084 -5.226 1.00 57.09 82 PRO A C 1
ATOM 668 O O . PRO A 1 82 ? -20.366 1.004 -6.115 1.00 57.09 82 PRO A O 1
ATOM 671 N N . GLU A 1 83 ? -22.420 0.529 -5.327 1.00 60.97 83 GLU A N 1
ATOM 672 C CA . GLU A 1 83 ? -22.971 -0.102 -6.545 1.00 60.97 83 GLU A CA 1
ATOM 673 C C . GLU A 1 83 ? -22.264 -1.365 -7.077 1.00 60.97 83 GLU A C 1
ATOM 675 O O . GLU A 1 83 ? -22.801 -2.030 -7.961 1.00 60.97 83 GLU A O 1
ATOM 680 N N . VAL A 1 84 ? -21.123 -1.778 -6.514 1.00 62.22 84 VAL A N 1
ATOM 681 C CA . VAL A 1 84 ? -20.468 -3.053 -6.875 1.00 62.22 84 VAL A CA 1
ATOM 682 C C . VAL A 1 84 ? -21.270 -4.261 -6.367 1.00 62.22 84 VAL A C 1
ATOM 684 O O . VAL A 1 84 ? -21.239 -5.335 -6.968 1.00 62.22 84 VAL A O 1
ATOM 687 N N . VAL A 1 85 ? -22.037 -4.085 -5.287 1.00 55.00 85 VAL A N 1
ATOM 688 C CA . VAL A 1 85 ? -23.067 -5.031 -4.844 1.00 55.00 85 VAL A CA 1
ATOM 689 C C . VAL A 1 85 ? -24.442 -4.444 -5.193 1.00 55.00 85 VAL A C 1
ATOM 691 O O . VAL A 1 85 ? -24.744 -3.327 -4.763 1.00 55.00 85 VAL A O 1
ATOM 694 N N . PRO A 1 86 ? -25.303 -5.166 -5.937 1.00 54.12 86 PRO A N 1
ATOM 695 C CA . PRO A 1 86 ? -26.647 -4.689 -6.249 1.00 54.12 86 PRO A CA 1
ATOM 696 C C . PRO A 1 86 ? -27.415 -4.368 -4.960 1.00 54.12 86 PRO A C 1
ATOM 698 O O . PRO A 1 86 ? -27.601 -5.242 -4.114 1.00 54.12 86 PRO A O 1
ATOM 701 N N . GLY A 1 87 ? -27.838 -3.111 -4.804 1.00 58.66 87 GLY A N 1
ATOM 702 C CA . GLY A 1 87 ? -28.639 -2.648 -3.666 1.00 58.66 87 GLY A CA 1
ATOM 703 C C . GLY A 1 87 ? -27.885 -1.925 -2.543 1.00 58.66 87 GLY A C 1
ATOM 704 O O . GLY A 1 87 ? -28.549 -1.421 -1.646 1.00 58.66 87 GLY A O 1
ATOM 705 N N . THR A 1 88 ? -26.550 -1.807 -2.572 1.00 55.88 88 THR A N 1
ATOM 706 C CA . THR A 1 88 ? -25.827 -0.964 -1.595 1.00 55.88 88 THR A CA 1
ATOM 707 C C . THR A 1 88 ? -25.728 0.480 -2.079 1.00 55.88 88 THR A C 1
ATOM 709 O O . THR A 1 88 ? -24.918 0.792 -2.957 1.00 55.88 88 THR A O 1
ATOM 712 N N . ALA A 1 89 ? -26.539 1.361 -1.490 1.00 67.75 89 ALA A N 1
ATOM 713 C CA . ALA A 1 89 ? -26.473 2.801 -1.733 1.00 67.75 89 ALA A CA 1
ATOM 714 C C . ALA A 1 89 ? -25.170 3.404 -1.174 1.00 67.75 89 ALA A C 1
ATOM 716 O O . ALA A 1 89 ? -24.570 2.864 -0.243 1.00 67.75 89 ALA A O 1
ATOM 717 N N . LEU A 1 90 ? -24.751 4.570 -1.686 1.00 63.06 90 LEU A N 1
ATOM 718 C CA . LEU A 1 90 ? -23.520 5.248 -1.250 1.00 63.06 90 LEU A CA 1
ATOM 719 C C . LEU A 1 90 ? -23.461 5.423 0.281 1.00 63.06 90 LEU A C 1
ATOM 721 O O . LEU A 1 90 ? -22.424 5.155 0.875 1.00 63.06 90 LEU A O 1
ATOM 725 N N . ARG A 1 91 ? -24.589 5.753 0.930 1.00 61.22 91 ARG A N 1
ATOM 726 C CA . ARG A 1 91 ? -24.722 5.880 2.400 1.00 61.22 91 ARG A CA 1
ATOM 727 C C . ARG A 1 91 ? -24.424 4.600 3.189 1.00 61.22 91 ARG A C 1
ATOM 729 O O . ARG A 1 91 ? -24.108 4.678 4.370 1.00 61.22 91 ARG A O 1
ATOM 736 N N . GLU A 1 92 ? -24.548 3.438 2.561 1.00 64.06 92 GLU A N 1
ATOM 737 C CA . GLU A 1 92 ? -24.326 2.127 3.181 1.00 64.06 92 GLU A CA 1
ATOM 738 C C . GLU A 1 92 ? -22.967 1.525 2.806 1.00 64.06 92 GLU A C 1
ATOM 740 O O . GLU A 1 92 ? -22.537 0.535 3.403 1.00 64.06 92 GLU A O 1
ATOM 745 N N . SER A 1 93 ? -22.289 2.117 1.819 1.00 65.06 93 SER A N 1
ATOM 746 C CA . SER A 1 93 ? -20.914 1.769 1.474 1.00 65.06 93 SER A CA 1
ATOM 747 C C . SER A 1 93 ? -19.955 2.270 2.551 1.00 65.06 93 SER A C 1
ATOM 749 O O . SER A 1 93 ? -20.169 3.334 3.138 1.00 65.06 93 SER A O 1
ATOM 751 N N . LEU A 1 94 ? -18.860 1.544 2.783 1.00 67.88 94 LEU A N 1
ATOM 752 C CA . LEU A 1 94 ? -17.849 1.993 3.750 1.00 67.88 94 LEU A CA 1
ATOM 753 C C . LEU A 1 94 ? -17.224 3.329 3.332 1.00 67.88 94 LEU A C 1
ATOM 755 O O . LEU A 1 94 ? -16.873 4.122 4.197 1.00 67.88 94 LEU A O 1
ATOM 759 N N . ILE A 1 95 ? -17.125 3.609 2.026 1.00 69.69 95 ILE A N 1
ATOM 760 C CA . ILE A 1 95 ? -16.641 4.902 1.522 1.00 69.69 95 ILE A CA 1
ATOM 761 C C . ILE A 1 95 ? -17.615 6.028 1.873 1.00 69.69 95 ILE A C 1
ATOM 763 O O . ILE A 1 95 ? -17.180 7.076 2.343 1.00 69.69 95 ILE A O 1
ATOM 767 N N . GLY A 1 96 ? -18.919 5.835 1.675 1.00 67.75 96 GLY A N 1
ATOM 768 C CA . GLY A 1 96 ? -19.899 6.867 2.012 1.00 67.75 96 GLY A CA 1
ATOM 769 C C . GLY A 1 96 ? -20.079 7.044 3.516 1.00 67.75 96 GLY A C 1
ATOM 770 O O . GLY A 1 96 ? -20.217 8.179 3.964 1.00 67.75 96 GLY A O 1
ATOM 771 N N . GLN A 1 97 ? -19.980 5.969 4.305 1.00 72.25 97 GLN A N 1
ATOM 772 C CA . GLN A 1 97 ? -19.914 6.069 5.766 1.00 72.25 97 GLN A CA 1
ATOM 773 C C . GLN A 1 97 ? -18.657 6.815 6.211 1.00 72.25 97 GLN A C 1
ATOM 775 O O . GLN A 1 97 ? -18.761 7.758 6.986 1.00 72.25 97 GLN A O 1
ATOM 780 N N . ALA A 1 98 ? -17.486 6.482 5.661 1.00 70.38 98 ALA A N 1
ATOM 781 C CA . ALA A 1 98 ? -16.251 7.203 5.948 1.00 70.38 98 ALA A CA 1
ATOM 782 C C . ALA A 1 98 ? -16.359 8.684 5.561 1.00 70.38 98 ALA A C 1
ATOM 784 O O . ALA A 1 98 ? -15.968 9.537 6.350 1.00 70.38 98 ALA A O 1
ATOM 785 N N . ALA A 1 99 ? -16.935 9.009 4.398 1.00 74.25 99 ALA A N 1
ATOM 786 C CA . ALA A 1 99 ? -17.155 10.387 3.958 1.00 74.25 99 ALA A CA 1
ATOM 787 C C . ALA A 1 99 ? -18.116 11.153 4.887 1.00 74.25 99 ALA A C 1
ATOM 789 O O . ALA A 1 99 ? -17.876 12.318 5.200 1.00 74.25 99 ALA A O 1
ATOM 790 N N . GLN A 1 100 ? -19.173 10.494 5.363 1.00 74.19 100 GLN A N 1
ATOM 791 C CA . GLN A 1 100 ? -20.143 11.069 6.298 1.00 74.19 100 GLN A CA 1
ATOM 792 C C . GLN A 1 100 ? -19.576 11.194 7.724 1.00 74.19 100 GLN A C 1
ATOM 794 O O . GLN A 1 100 ? -19.944 12.091 8.481 1.00 74.19 100 GLN A O 1
ATOM 799 N N . GLU A 1 101 ? -18.635 10.340 8.110 1.00 66.88 101 GLU A N 1
ATOM 800 C CA . GLU A 1 101 ? -17.868 10.534 9.338 1.00 66.88 101 GLU A CA 1
ATOM 801 C C . GLU A 1 101 ? -16.819 11.644 9.194 1.00 66.88 101 GLU A C 1
ATOM 803 O O . GLU A 1 101 ? -16.607 12.411 10.128 1.00 66.88 101 GLU A O 1
ATOM 808 N N . LEU A 1 102 ? -16.199 11.777 8.020 1.00 65.19 102 LEU A N 1
ATOM 809 C CA . LEU A 1 102 ? -15.250 12.844 7.691 1.00 65.19 102 LEU A CA 1
ATOM 810 C C . LEU A 1 102 ? -15.908 14.230 7.648 1.00 65.19 102 LEU A C 1
ATOM 812 O O . LEU A 1 102 ? -15.218 15.225 7.856 1.00 65.19 102 LEU A O 1
ATOM 816 N N . SER A 1 103 ? -17.226 14.316 7.437 1.00 73.00 103 SER A N 1
ATOM 817 C CA . SER A 1 103 ? -17.951 15.588 7.544 1.00 73.00 103 SER A CA 1
ATOM 818 C C . SER A 1 103 ? -18.116 16.080 8.987 1.00 73.00 103 SER A C 1
ATOM 820 O O . SER A 1 103 ? -18.468 17.241 9.185 1.00 73.00 103 SER A O 1
ATOM 822 N N . HIS A 1 104 ? -17.845 15.244 9.997 1.00 75.81 104 HIS A N 1
ATOM 823 C CA . HIS A 1 104 ? -17.833 15.661 11.401 1.00 75.81 104 HIS A CA 1
ATOM 824 C C . HIS A 1 104 ? -16.453 16.221 11.768 1.00 75.81 104 HIS A C 1
ATOM 826 O O . HIS A 1 104 ? -15.572 15.517 12.266 1.00 75.81 104 HIS A O 1
ATOM 832 N N . VAL A 1 105 ? -16.280 17.519 11.514 1.00 73.19 105 VAL A N 1
ATOM 833 C CA . VAL A 1 105 ? -15.033 18.285 11.719 1.00 73.19 105 VAL A CA 1
ATOM 834 C C . VAL A 1 105 ? -14.527 18.269 13.168 1.00 73.19 105 VAL A C 1
ATOM 836 O O . VAL A 1 105 ? -13.345 18.478 13.417 1.00 73.19 105 VAL A O 1
ATOM 839 N N . GLU A 1 106 ? -15.401 17.968 14.124 1.00 76.44 106 GLU A N 1
ATOM 840 C CA . GLU A 1 106 ? -15.083 17.865 15.553 1.00 76.44 106 GLU A CA 1
ATOM 841 C C . GLU A 1 106 ? -14.142 16.687 15.864 1.00 76.44 106 GLU A C 1
ATOM 843 O O . GLU A 1 106 ? -13.300 16.789 16.751 1.00 76.44 106 GLU A O 1
ATOM 848 N N . ASN A 1 107 ? -14.205 15.603 15.079 1.00 72.75 107 ASN A N 1
ATOM 849 C CA . ASN A 1 107 ? -13.364 14.407 15.250 1.00 72.75 107 ASN A CA 1
ATOM 850 C C . ASN A 1 107 ? -12.110 14.419 14.357 1.00 72.75 107 ASN A C 1
ATOM 852 O O . ASN A 1 107 ? -11.357 13.445 14.289 1.00 72.75 107 ASN A O 1
ATOM 856 N N . LEU A 1 108 ? -11.883 15.511 13.630 1.00 70.56 108 LEU A N 1
ATOM 857 C CA . LEU A 1 108 ? -10.764 15.670 12.707 1.00 70.56 108 LEU A CA 1
ATOM 858 C C . LEU A 1 108 ? -9.377 15.659 13.394 1.00 70.56 108 LEU A C 1
ATOM 860 O O . LEU A 1 108 ? -8.480 15.022 12.834 1.00 70.56 108 LEU A O 1
ATOM 864 N N . PRO A 1 109 ? -9.164 16.243 14.599 1.00 76.38 109 PRO A N 1
ATOM 865 C CA . PRO A 1 109 ? -7.862 16.163 15.270 1.00 76.38 109 PRO A CA 1
ATOM 866 C C . PRO A 1 109 ? -7.488 14.740 15.707 1.00 76.38 109 PRO A C 1
ATOM 868 O O . PRO A 1 109 ? -6.314 14.385 15.656 1.00 76.38 109 PRO A O 1
ATOM 871 N N . GLU A 1 110 ? -8.459 13.895 16.058 1.00 79.62 110 GLU A N 1
ATOM 872 C CA . GLU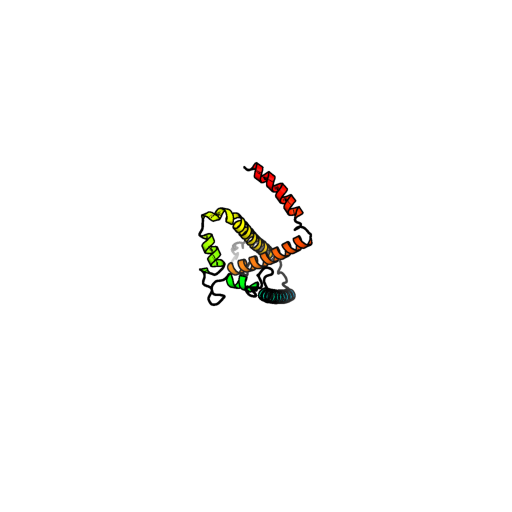 A 1 110 ? -8.201 12.493 16.423 1.00 79.62 110 GLU A CA 1
ATOM 873 C C . GLU A 1 110 ? -7.883 11.618 15.194 1.00 79.62 110 GLU A C 1
ATOM 875 O O . GLU A 1 110 ? -7.137 10.643 15.278 1.00 79.62 110 GLU A O 1
ATOM 880 N N . ARG A 1 111 ? -8.395 11.993 14.014 1.00 75.88 111 ARG A N 1
ATOM 881 C CA . ARG A 1 111 ? -8.198 11.263 12.746 1.00 75.88 111 ARG A CA 1
ATOM 882 C C . ARG A 1 111 ? -6.959 11.708 11.970 1.00 75.88 111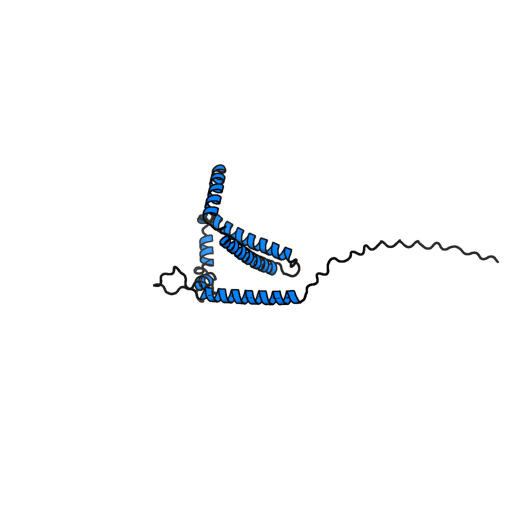 ARG A C 1
ATOM 884 O O . ARG A 1 111 ? -6.448 10.947 11.145 1.00 75.88 111 ARG A O 1
ATOM 891 N N . LEU A 1 112 ? -6.463 12.913 12.242 1.00 80.94 112 LEU A N 1
ATOM 892 C CA . LEU A 1 112 ? -5.267 13.495 11.627 1.00 80.94 112 LEU A CA 1
ATOM 893 C C . LEU A 1 112 ? -4.032 12.575 11.687 1.00 80.94 112 LEU A C 1
ATOM 895 O O . LEU A 1 112 ? -3.391 12.410 10.650 1.00 80.94 112 LEU A O 1
ATOM 899 N N . PRO A 1 113 ? -3.711 11.911 12.816 1.00 81.12 113 PRO A N 1
ATOM 900 C CA . PRO A 1 113 ? -2.573 10.996 12.894 1.00 81.12 113 PRO A CA 1
ATOM 901 C C . PRO A 1 113 ? -2.721 9.779 11.977 1.00 81.12 113 PRO A C 1
ATOM 903 O O . PRO A 1 113 ? -1.766 9.381 11.313 1.00 81.12 113 PRO A O 1
ATOM 906 N N . ILE A 1 114 ? -3.925 9.206 11.902 1.00 79.69 114 ILE A N 1
ATOM 907 C CA . ILE A 1 114 ? -4.209 8.024 11.077 1.00 79.69 114 ILE A CA 1
ATOM 908 C C . ILE A 1 114 ? -4.132 8.395 9.595 1.00 79.69 114 ILE A C 1
ATOM 910 O O . ILE A 1 114 ? -3.474 7.707 8.815 1.00 79.69 114 ILE A O 1
ATOM 914 N N . MET A 1 115 ? -4.760 9.510 9.213 1.00 81.50 115 MET A N 1
ATOM 915 C CA . MET A 1 115 ? -4.708 10.022 7.842 1.00 81.50 115 MET A CA 1
ATOM 916 C C . MET A 1 115 ? -3.288 10.428 7.447 1.00 81.50 115 MET A C 1
ATOM 918 O O . MET A 1 115 ? -2.855 10.131 6.337 1.00 81.50 115 MET A O 1
ATOM 922 N N . GLY A 1 116 ? -2.538 11.039 8.365 1.00 83.25 116 GLY A N 1
ATOM 923 C CA . GLY A 1 116 ? -1.132 11.376 8.176 1.00 83.25 116 GLY A CA 1
ATOM 924 C C . GLY A 1 116 ? -0.272 10.136 7.948 1.00 83.25 116 GLY A C 1
ATOM 925 O O . GLY A 1 116 ? 0.500 10.096 6.992 1.00 83.25 116 GLY A O 1
ATOM 926 N N . ALA A 1 117 ? -0.454 9.090 8.758 1.00 83.31 117 ALA A N 1
ATOM 927 C CA . ALA A 1 117 ? 0.241 7.819 8.575 1.00 83.31 117 ALA A CA 1
ATOM 928 C C . ALA A 1 117 ? -0.104 7.173 7.223 1.00 83.31 117 ALA A C 1
ATOM 930 O O . ALA A 1 117 ? 0.796 6.762 6.491 1.00 83.31 117 ALA A O 1
ATOM 931 N N . ALA A 1 118 ? -1.387 7.136 6.852 1.00 84.00 118 ALA A N 1
ATOM 932 C CA . ALA A 1 118 ? -1.822 6.606 5.562 1.00 84.00 118 ALA A CA 1
ATOM 933 C C . ALA A 1 118 ? -1.229 7.401 4.385 1.00 84.00 118 ALA A C 1
ATOM 935 O O . ALA A 1 118 ? -0.694 6.808 3.447 1.00 84.00 118 ALA A O 1
ATOM 936 N N . ALA A 1 119 ? -1.252 8.734 4.455 1.00 86.00 119 ALA A N 1
ATOM 937 C CA . ALA A 1 119 ? -0.651 9.602 3.448 1.00 86.00 119 ALA A CA 1
ATOM 938 C C . ALA A 1 119 ? 0.861 9.368 3.330 1.00 86.00 119 ALA A C 1
ATOM 940 O O . ALA A 1 119 ? 1.382 9.277 2.221 1.00 86.00 119 ALA A O 1
ATOM 941 N N . LEU A 1 120 ? 1.563 9.200 4.454 1.00 89.06 120 LEU A N 1
ATOM 942 C CA . LEU A 1 120 ? 2.999 8.924 4.477 1.00 89.06 120 LEU A CA 1
ATOM 943 C C . LEU A 1 120 ? 3.320 7.579 3.815 1.00 89.06 120 LEU A C 1
ATOM 945 O O . LEU A 1 120 ? 4.248 7.501 3.009 1.00 89.06 120 LEU A O 1
ATOM 949 N N . VAL A 1 121 ? 2.522 6.542 4.083 1.00 88.56 121 VAL A N 1
ATOM 950 C CA . VAL A 1 121 ? 2.647 5.235 3.417 1.00 88.56 121 VAL A CA 1
ATOM 951 C C . VAL A 1 121 ? 2.440 5.372 1.909 1.00 88.56 121 VAL A C 1
ATOM 953 O O . VAL A 1 121 ? 3.256 4.867 1.140 1.00 88.56 121 VAL A O 1
ATOM 956 N N . VAL A 1 122 ? 1.402 6.092 1.473 1.00 90.88 122 VAL A N 1
ATOM 957 C CA . VAL A 1 122 ? 1.132 6.322 0.044 1.00 90.88 122 VAL A CA 1
ATOM 958 C C . VAL A 1 122 ? 2.276 7.088 -0.618 1.00 90.88 122 VAL A C 1
ATOM 960 O O . VAL A 1 122 ? 2.761 6.670 -1.668 1.00 90.88 122 VAL A O 1
ATOM 963 N N . LEU A 1 123 ? 2.753 8.170 -0.003 1.00 90.75 123 LEU A N 1
ATOM 964 C CA . LEU A 1 123 ? 3.866 8.966 -0.526 1.00 90.75 123 LEU A CA 1
ATOM 965 C C . LEU A 1 123 ? 5.160 8.158 -0.592 1.00 90.75 123 LEU A C 1
ATOM 967 O O . LEU A 1 123 ? 5.900 8.264 -1.567 1.00 90.75 123 LEU A O 1
ATOM 971 N N . THR A 1 124 ? 5.410 7.315 0.407 1.00 91.69 124 THR A N 1
ATOM 972 C CA . THR A 1 124 ? 6.576 6.427 0.431 1.00 91.69 124 THR A CA 1
ATOM 973 C C . THR A 1 124 ? 6.469 5.367 -0.656 1.00 91.69 124 THR A C 1
ATOM 975 O O . THR A 1 124 ? 7.455 5.110 -1.340 1.00 91.69 124 THR A O 1
ATOM 978 N N . ALA A 1 125 ? 5.282 4.797 -0.877 1.00 91.38 125 ALA A N 1
ATOM 979 C CA . ALA A 1 125 ? 5.045 3.876 -1.981 1.00 91.38 125 ALA A CA 1
ATOM 980 C C . ALA A 1 125 ? 5.330 4.564 -3.324 1.00 91.38 125 ALA A C 1
ATOM 982 O O . ALA A 1 125 ? 6.168 4.094 -4.088 1.00 91.38 125 ALA A O 1
ATOM 983 N N . VAL A 1 126 ? 4.712 5.718 -3.594 1.00 92.62 126 VAL A N 1
ATOM 984 C CA . VAL A 1 126 ? 4.938 6.459 -4.846 1.00 92.62 126 VAL A CA 1
ATOM 985 C C . VAL A 1 126 ? 6.415 6.824 -5.018 1.00 92.62 126 VAL A C 1
ATOM 987 O O . VAL A 1 126 ? 6.976 6.594 -6.087 1.00 92.62 126 VAL A O 1
ATOM 990 N N . GLY A 1 127 ? 7.065 7.339 -3.972 1.00 91.19 127 GLY A N 1
ATOM 991 C CA . GLY A 1 127 ? 8.477 7.718 -4.003 1.00 91.19 127 GLY A CA 1
ATOM 992 C C . GLY A 1 127 ? 9.408 6.533 -4.263 1.00 91.19 127 GLY A C 1
ATOM 993 O O . GLY A 1 127 ? 10.320 6.638 -5.081 1.00 91.19 127 GLY A O 1
ATOM 994 N N . LEU A 1 128 ? 9.153 5.387 -3.627 1.00 90.38 128 LEU A N 1
ATOM 995 C CA . LEU A 1 128 ? 9.917 4.157 -3.840 1.00 90.38 128 LEU A CA 1
ATOM 996 C C . LEU A 1 128 ? 9.706 3.612 -5.256 1.00 90.38 128 LEU A C 1
ATOM 998 O O . LEU A 1 128 ? 10.665 3.214 -5.913 1.00 90.38 128 LEU A O 1
ATOM 1002 N N . GLY A 1 129 ? 8.476 3.659 -5.762 1.00 89.06 129 GLY A N 1
ATOM 1003 C CA . GLY A 1 129 ? 8.165 3.304 -7.143 1.00 89.06 129 GLY A CA 1
ATOM 1004 C C . GLY A 1 129 ? 8.861 4.190 -8.170 1.00 89.06 129 GLY A C 1
ATOM 1005 O O . GLY A 1 129 ? 9.463 3.681 -9.112 1.00 89.06 129 GLY A O 1
ATOM 1006 N N . GLU A 1 130 ? 8.836 5.507 -7.971 1.00 91.12 130 GLU A N 1
ATOM 1007 C CA . GLU A 1 130 ? 9.555 6.467 -8.817 1.00 91.12 130 GLU A CA 1
ATOM 1008 C C . GLU A 1 130 ? 11.075 6.253 -8.749 1.00 91.12 130 GLU A C 1
ATOM 1010 O O . GLU A 1 130 ? 11.743 6.348 -9.777 1.00 91.12 130 GLU A O 1
ATOM 1015 N N . LEU A 1 131 ? 11.629 5.897 -7.582 1.00 89.75 131 LEU A N 1
ATOM 1016 C CA . LEU A 1 131 ? 13.045 5.539 -7.439 1.00 89.75 131 LEU A CA 1
ATOM 1017 C C . LEU A 1 131 ? 13.395 4.298 -8.275 1.00 89.75 131 LEU A C 1
ATOM 1019 O O . LEU A 1 131 ? 14.400 4.293 -8.989 1.00 89.75 131 LEU A O 1
ATOM 1023 N N . VAL A 1 132 ? 12.554 3.263 -8.226 1.00 88.25 132 VAL A N 1
ATOM 1024 C CA . VAL A 1 132 ? 12.737 2.041 -9.023 1.00 88.25 132 VAL A CA 1
ATOM 1025 C C . VAL A 1 132 ? 12.620 2.346 -10.518 1.00 88.25 132 VAL A C 1
ATOM 1027 O O . VAL A 1 132 ? 13.487 1.943 -11.294 1.00 88.25 132 VAL A O 1
ATOM 1030 N N . LEU A 1 133 ? 11.608 3.111 -10.934 1.00 87.69 133 LEU A N 1
ATOM 1031 C CA . LEU A 1 133 ? 11.433 3.526 -12.331 1.00 87.69 133 LEU A CA 1
ATOM 1032 C C . LEU A 1 133 ? 12.602 4.386 -12.831 1.00 87.69 133 LEU A C 1
ATOM 1034 O O . LEU A 1 133 ? 13.043 4.222 -13.973 1.00 87.69 133 LEU A O 1
ATOM 1038 N N . ALA A 1 134 ? 13.135 5.264 -11.978 1.00 86.81 134 ALA A N 1
ATOM 1039 C CA . ALA A 1 134 ? 14.324 6.052 -12.273 1.00 86.81 134 ALA A CA 1
ATOM 1040 C C . ALA A 1 134 ? 15.561 5.156 -12.447 1.00 86.81 134 ALA A C 1
ATOM 1042 O O . ALA A 1 134 ? 16.306 5.338 -13.412 1.00 86.81 134 ALA A O 1
ATOM 1043 N N . GLY A 1 135 ? 15.745 4.154 -11.581 1.00 86.88 135 GLY A N 1
ATOM 1044 C CA . GLY A 1 135 ? 16.827 3.170 -11.693 1.00 86.88 135 GLY A CA 1
ATOM 1045 C C . GLY A 1 135 ? 16.744 2.322 -12.967 1.00 86.88 135 GLY A C 1
ATOM 1046 O O . GLY A 1 135 ? 17.762 2.059 -13.606 1.00 86.88 135 GLY A O 1
ATOM 1047 N N . LEU A 1 136 ? 15.530 1.966 -13.392 1.00 84.62 136 LEU A N 1
ATOM 1048 C CA . LEU A 1 136 ? 15.269 1.226 -14.633 1.00 84.62 136 LEU A CA 1
ATOM 1049 C C . LEU A 1 136 ? 15.314 2.104 -15.897 1.00 84.62 136 LEU A C 1
ATOM 1051 O O . LEU A 1 136 ? 15.178 1.584 -17.004 1.00 84.62 136 LEU A O 1
ATOM 1055 N N . ARG A 1 137 ? 15.505 3.425 -15.749 1.00 82.81 137 ARG A N 1
ATOM 1056 C CA . ARG A 1 137 ? 15.502 4.426 -16.835 1.00 82.81 137 ARG A CA 1
ATOM 1057 C C . ARG A 1 137 ? 14.230 4.381 -17.699 1.00 82.81 137 ARG A C 1
ATOM 1059 O O . ARG A 1 137 ? 14.256 4.763 -18.863 1.00 82.81 137 ARG A O 1
ATOM 1066 N N . TYR A 1 138 ? 13.106 3.955 -17.122 1.00 77.19 138 TYR A N 1
ATOM 1067 C CA . TYR A 1 138 ? 11.830 3.742 -17.820 1.00 77.19 138 TYR A CA 1
ATOM 1068 C C . TYR A 1 138 ? 10.907 4.973 -17.721 1.00 77.19 138 TYR A C 1
ATOM 1070 O O . TYR A 1 138 ? 9.709 4.862 -17.469 1.00 77.19 138 TYR A O 1
ATOM 1078 N N . ARG A 1 139 ? 11.487 6.175 -17.847 1.00 67.88 139 ARG A N 1
ATOM 1079 C CA . ARG A 1 139 ? 10.809 7.446 -17.532 1.00 67.88 139 ARG A CA 1
ATOM 1080 C C . ARG A 1 139 ? 10.047 8.061 -18.705 1.00 67.88 139 ARG A C 1
ATOM 1082 O O . ARG A 1 139 ? 9.036 8.719 -18.479 1.00 67.88 139 ARG A O 1
ATOM 1089 N N . ASP A 1 140 ? 10.506 7.816 -19.930 1.00 71.81 140 ASP A N 1
ATOM 1090 C CA . ASP A 1 140 ? 10.101 8.607 -21.101 1.00 71.81 140 ASP A CA 1
ATOM 1091 C C . ASP A 1 140 ? 8.948 7.991 -21.917 1.00 71.81 140 ASP A C 1
ATOM 1093 O O . ASP A 1 140 ? 8.438 8.622 -22.837 1.00 71.81 140 ASP A O 1
ATOM 1097 N N . GLY A 1 141 ? 8.518 6.765 -21.590 1.00 77.25 141 GLY A N 1
ATOM 1098 C CA . GLY A 1 141 ? 7.521 6.020 -22.374 1.00 77.25 141 GLY A CA 1
ATOM 1099 C C . GLY A 1 141 ? 6.084 6.029 -21.839 1.00 77.25 141 GLY A C 1
ATOM 1100 O O . GLY A 1 141 ? 5.195 5.541 -22.528 1.00 77.25 141 GLY A O 1
ATOM 1101 N N . LEU A 1 142 ? 5.841 6.540 -20.627 1.00 80.62 142 LEU A N 1
ATOM 1102 C CA . LEU A 1 142 ? 4.551 6.415 -19.933 1.00 80.62 142 LEU A CA 1
ATOM 1103 C C . LEU A 1 142 ? 3.864 7.769 -19.752 1.00 80.62 142 LEU A C 1
ATOM 1105 O O . LEU A 1 142 ? 4.506 8.766 -19.407 1.00 80.62 142 LEU A O 1
ATOM 1109 N N . ARG A 1 143 ? 2.535 7.800 -19.908 1.00 86.94 143 ARG A N 1
ATOM 1110 C CA . ARG A 1 143 ? 1.737 8.984 -19.549 1.00 86.94 143 ARG A CA 1
ATOM 1111 C C . ARG A 1 143 ? 1.789 9.214 -18.038 1.00 86.94 143 ARG A C 1
ATOM 1113 O O . ARG A 1 143 ? 1.901 8.268 -17.268 1.00 86.94 143 ARG A O 1
ATOM 1120 N N . THR A 1 144 ? 1.640 10.462 -17.585 1.00 85.94 144 THR A N 1
ATOM 1121 C CA . THR A 1 144 ? 1.751 10.823 -16.155 1.00 85.94 144 THR A CA 1
ATOM 1122 C C . THR A 1 144 ? 0.845 9.985 -15.244 1.00 85.94 144 THR A C 1
ATOM 1124 O O . THR A 1 144 ? 1.284 9.565 -14.177 1.00 85.94 144 THR A O 1
ATOM 1127 N N . GLY A 1 145 ? -0.392 9.701 -15.669 1.00 85.75 145 GLY A N 1
ATOM 1128 C CA . GLY A 1 145 ? -1.328 8.871 -14.901 1.00 85.75 145 GLY A CA 1
ATOM 1129 C C . GLY A 1 145 ? -0.915 7.398 -14.825 1.00 85.75 145 GLY A C 1
ATOM 1130 O O . GLY A 1 145 ? -0.950 6.802 -13.752 1.00 85.75 145 GLY A O 1
ATOM 1131 N N . GLU A 1 146 ? -0.452 6.829 -15.940 1.00 86.00 146 GLU A N 1
ATOM 1132 C CA . GLU A 1 146 ? 0.072 5.458 -15.991 1.00 86.00 146 GLU A CA 1
ATOM 1133 C C . GLU A 1 146 ? 1.341 5.334 -15.150 1.00 86.00 146 GLU A C 1
ATOM 1135 O O . GLU A 1 146 ? 1.476 4.395 -14.372 1.00 86.00 146 GLU A O 1
ATOM 1140 N N . ARG A 1 147 ? 2.241 6.321 -15.240 1.00 87.19 147 ARG A N 1
ATOM 1141 C CA . ARG A 1 147 ? 3.466 6.368 -14.441 1.00 87.19 147 ARG A CA 1
ATOM 1142 C C . ARG A 1 147 ? 3.155 6.373 -12.951 1.00 87.19 147 ARG A C 1
ATOM 1144 O O . ARG A 1 147 ? 3.769 5.608 -12.219 1.00 87.19 147 ARG A O 1
ATOM 1151 N N . LEU A 1 148 ? 2.191 7.184 -12.514 1.00 89.31 148 LEU A N 1
ATOM 1152 C CA . LEU A 1 148 ? 1.789 7.240 -11.109 1.00 89.31 148 LEU A CA 1
ATOM 1153 C C . LEU A 1 148 ? 1.219 5.895 -10.636 1.00 89.31 148 LEU A C 1
ATOM 1155 O O . LEU A 1 148 ? 1.596 5.418 -9.569 1.00 89.31 148 LEU A O 1
ATOM 1159 N N . ALA A 1 149 ? 0.349 5.271 -11.435 1.00 88.69 149 ALA A N 1
ATOM 1160 C CA . ALA A 1 149 ? -0.237 3.973 -11.108 1.00 88.69 149 ALA A CA 1
ATOM 1161 C C . ALA A 1 149 ? 0.831 2.870 -11.021 1.00 88.69 149 ALA A C 1
ATOM 1163 O O . ALA A 1 149 ? 0.850 2.096 -10.064 1.00 88.69 149 ALA A O 1
ATOM 1164 N N . VAL A 1 150 ? 1.761 2.838 -11.980 1.00 88.12 150 VAL A N 1
ATOM 1165 C CA . VAL A 1 150 ? 2.876 1.882 -12.004 1.00 88.12 150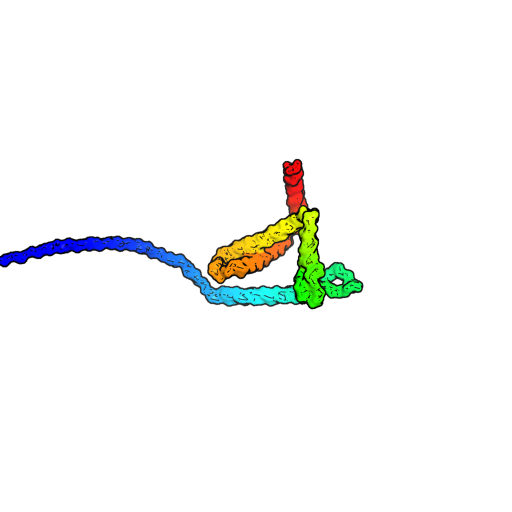 VAL A CA 1
ATOM 1166 C C . VAL A 1 150 ? 3.837 2.133 -10.842 1.00 88.12 150 VAL A C 1
ATOM 1168 O O . VAL A 1 150 ? 4.211 1.186 -10.154 1.00 88.12 150 VAL A O 1
ATOM 1171 N N . ALA A 1 151 ? 4.201 3.389 -10.572 1.00 89.56 151 ALA A N 1
ATOM 1172 C CA . ALA A 1 151 ? 5.042 3.755 -9.436 1.00 89.56 151 ALA A CA 1
ATOM 1173 C C . ALA A 1 151 ? 4.387 3.330 -8.118 1.00 89.56 151 ALA A C 1
ATOM 1175 O O . ALA A 1 151 ? 5.010 2.657 -7.303 1.00 89.56 151 ALA A O 1
ATOM 1176 N N . PHE A 1 152 ? 3.108 3.641 -7.924 1.00 90.00 152 PHE A N 1
ATOM 1177 C CA . PHE A 1 152 ? 2.382 3.222 -6.733 1.00 90.00 152 PHE A CA 1
ATOM 1178 C C . PHE A 1 152 ? 2.335 1.691 -6.592 1.00 90.00 152 PHE A C 1
ATOM 1180 O O . PHE A 1 152 ? 2.614 1.170 -5.513 1.00 90.00 152 PHE A O 1
ATOM 1187 N N . GLY A 1 153 ? 2.055 0.954 -7.672 1.00 89.00 153 GLY A N 1
ATOM 1188 C CA . GLY A 1 153 ? 2.034 -0.514 -7.663 1.00 89.00 153 GLY A CA 1
ATOM 1189 C C . GLY A 1 153 ? 3.393 -1.135 -7.317 1.00 89.00 153 GLY A C 1
ATOM 1190 O O . GLY A 1 153 ? 3.496 -1.951 -6.404 1.00 89.00 153 GLY A O 1
ATOM 1191 N N . ILE A 1 154 ? 4.464 -0.701 -7.985 1.00 90.25 154 ILE A N 1
ATOM 1192 C CA . ILE A 1 154 ? 5.834 -1.165 -7.701 1.00 90.25 154 ILE A CA 1
ATOM 1193 C C . ILE A 1 154 ? 6.241 -0.793 -6.271 1.00 90.25 154 ILE A C 1
ATOM 1195 O O . ILE A 1 154 ? 6.830 -1.597 -5.550 1.00 90.25 154 ILE A O 1
ATOM 1199 N N . GLY A 1 155 ? 5.906 0.423 -5.853 1.00 90.75 155 GLY A N 1
ATOM 1200 C CA . GLY A 1 155 ? 6.193 0.952 -4.532 1.00 90.75 155 GLY A CA 1
ATOM 1201 C C . GLY A 1 155 ? 5.521 0.190 -3.399 1.00 90.75 155 GLY A C 1
ATOM 1202 O O . GLY A 1 155 ? 6.169 -0.155 -2.413 1.00 90.75 155 GLY A O 1
ATOM 1203 N N . THR A 1 156 ? 4.228 -0.105 -3.547 1.00 91.00 156 THR A N 1
ATOM 1204 C CA . THR A 1 156 ? 3.453 -0.890 -2.575 1.00 91.00 156 THR A CA 1
ATOM 1205 C C . THR A 1 156 ? 3.951 -2.329 -2.493 1.00 91.00 156 THR A C 1
ATOM 1207 O O . THR A 1 156 ? 4.146 -2.835 -1.387 1.00 91.00 156 THR A O 1
ATOM 1210 N N . ALA A 1 157 ? 4.254 -2.961 -3.631 1.00 89.44 157 ALA A N 1
ATOM 1211 C CA . ALA A 1 157 ? 4.880 -4.281 -3.658 1.00 89.44 157 ALA A CA 1
ATOM 1212 C C . ALA A 1 157 ? 6.250 -4.269 -2.955 1.00 89.44 157 ALA A C 1
ATOM 1214 O O . ALA A 1 157 ? 6.526 -5.122 -2.108 1.00 89.44 157 ALA A O 1
ATOM 1215 N N . GLY A 1 158 ? 7.084 -3.262 -3.238 1.00 88.75 158 GLY A N 1
ATOM 1216 C CA . GLY A 1 158 ? 8.386 -3.074 -2.596 1.00 88.75 158 GLY A CA 1
ATOM 1217 C C . GLY A 1 158 ? 8.276 -2.887 -1.081 1.00 88.75 158 GLY A C 1
ATOM 1218 O O . GLY A 1 158 ? 8.985 -3.554 -0.327 1.00 88.75 158 GLY A O 1
ATOM 1219 N N . LEU A 1 159 ? 7.339 -2.055 -0.618 1.00 89.75 159 LEU A N 1
ATOM 1220 C CA . LEU A 1 159 ? 7.038 -1.895 0.808 1.00 89.75 159 LEU A CA 1
ATOM 1221 C C . LEU A 1 159 ? 6.563 -3.200 1.451 1.00 89.75 159 LEU A C 1
ATOM 1223 O O . LEU A 1 159 ? 6.985 -3.514 2.565 1.00 89.75 159 LEU A O 1
ATOM 1227 N N . GLY A 1 160 ? 5.731 -3.984 0.764 1.00 87.44 160 GLY A N 1
ATOM 1228 C CA . GLY A 1 160 ? 5.296 -5.300 1.233 1.00 87.44 160 GLY A CA 1
ATOM 1229 C C . GLY A 1 160 ? 6.472 -6.255 1.436 1.00 87.44 160 GLY A C 1
ATOM 1230 O O . GLY A 1 160 ? 6.608 -6.854 2.504 1.00 87.44 160 GLY A O 1
ATOM 1231 N N . VAL A 1 161 ? 7.378 -6.336 0.457 1.00 88.19 161 VAL A N 1
ATOM 1232 C CA . VAL A 1 161 ? 8.602 -7.145 0.557 1.00 88.19 161 VAL A CA 1
ATOM 1233 C C . VAL A 1 161 ? 9.489 -6.660 1.702 1.00 88.19 161 VAL A C 1
ATOM 1235 O O . VAL A 1 161 ? 9.921 -7.475 2.515 1.00 88.19 161 VAL A O 1
ATOM 1238 N N . LEU A 1 162 ? 9.723 -5.350 1.820 1.00 87.38 162 LEU A N 1
ATOM 1239 C CA . LEU A 1 162 ? 10.505 -4.775 2.919 1.00 87.38 162 LEU A CA 1
ATOM 1240 C C . LEU A 1 162 ? 9.887 -5.092 4.284 1.00 87.38 162 LEU A C 1
ATOM 1242 O O . LEU A 1 162 ? 10.607 -5.455 5.212 1.00 87.38 162 LEU A O 1
ATOM 1246 N N . THR A 1 163 ? 8.562 -5.021 4.396 1.00 85.19 163 THR A N 1
ATOM 1247 C CA . THR A 1 163 ? 7.836 -5.337 5.632 1.00 85.19 163 THR A CA 1
ATOM 1248 C C . THR A 1 163 ? 7.965 -6.818 5.988 1.00 85.19 163 THR A C 1
ATOM 1250 O O . THR A 1 163 ? 8.223 -7.158 7.142 1.00 85.19 163 THR A O 1
ATOM 1253 N N . LEU A 1 164 ? 7.851 -7.717 5.007 1.00 83.44 164 LEU A N 1
ATOM 1254 C CA . LEU A 1 164 ? 8.046 -9.155 5.214 1.00 83.44 164 LEU A CA 1
ATOM 1255 C C . LEU A 1 164 ? 9.488 -9.487 5.599 1.00 83.44 164 LEU A C 1
ATOM 1257 O O . LEU A 1 164 ? 9.711 -10.291 6.505 1.00 83.44 164 LEU A O 1
ATOM 1261 N N . LEU A 1 165 ? 10.464 -8.856 4.945 1.00 82.31 165 LEU A N 1
ATOM 1262 C CA . LEU A 1 165 ? 11.876 -9.009 5.280 1.00 82.31 165 LEU A CA 1
ATOM 1263 C C . LEU A 1 165 ? 12.150 -8.522 6.701 1.00 82.31 165 LEU A C 1
ATOM 1265 O O . LEU A 1 165 ? 12.769 -9.255 7.466 1.00 82.31 165 LEU A O 1
ATOM 1269 N N . ALA A 1 166 ? 11.631 -7.352 7.079 1.00 85.25 166 ALA A N 1
ATOM 1270 C CA . ALA A 1 166 ? 11.716 -6.842 8.444 1.00 85.25 166 ALA A CA 1
ATOM 1271 C C . ALA A 1 166 ? 11.049 -7.796 9.453 1.00 85.25 166 ALA A C 1
ATOM 1273 O O . ALA A 1 166 ? 11.546 -7.991 10.562 1.00 85.25 166 ALA A O 1
ATOM 1274 N N . GLY A 1 167 ? 9.933 -8.426 9.077 1.00 83.19 167 GLY A N 1
ATOM 1275 C CA . GLY A 1 167 ? 9.261 -9.418 9.915 1.00 83.19 167 GLY A CA 1
ATOM 1276 C C . GLY A 1 167 ? 10.118 -10.662 10.107 1.00 83.19 167 GLY A C 1
ATOM 1277 O O . GLY A 1 167 ? 10.260 -11.167 11.220 1.00 83.19 167 GLY A O 1
ATOM 1278 N N . ARG A 1 168 ? 10.753 -11.123 9.028 1.00 84.88 168 ARG A N 1
ATOM 1279 C CA . ARG A 1 168 ? 11.594 -12.320 9.025 1.00 84.88 168 ARG A CA 1
ATOM 1280 C C . ARG A 1 168 ? 12.929 -12.126 9.740 1.00 84.88 168 ARG A C 1
ATOM 1282 O O . ARG A 1 168 ? 13.415 -13.074 10.347 1.00 84.88 168 ARG A O 1
ATOM 1289 N N . THR A 1 169 ? 13.506 -10.930 9.700 1.00 87.44 169 THR A N 1
ATOM 1290 C CA . THR A 1 169 ? 14.734 -10.590 10.440 1.00 87.44 169 THR A CA 1
ATOM 1291 C C . THR A 1 169 ? 14.478 -10.281 11.916 1.00 87.44 169 THR A C 1
ATOM 1293 O O . THR A 1 169 ? 15.420 -10.002 12.651 1.00 87.44 169 THR A O 1
ATOM 1296 N N . GLY A 1 170 ? 13.221 -10.332 12.373 1.00 80.12 170 GLY A N 1
ATOM 1297 C CA . GLY A 1 170 ? 12.860 -10.015 13.754 1.00 80.12 170 GLY A CA 1
ATOM 1298 C C . GLY A 1 170 ? 12.888 -8.516 14.068 1.00 80.12 170 GLY A C 1
ATOM 1299 O O . GLY A 1 170 ? 12.714 -8.134 15.221 1.00 80.12 170 GLY A O 1
ATOM 1300 N N . LEU A 1 171 ? 13.044 -7.653 13.060 1.00 75.00 171 LEU A N 1
ATOM 1301 C CA . LEU A 1 171 ? 12.994 -6.194 13.206 1.00 75.00 171 LEU A CA 1
ATOM 1302 C C . LEU A 1 171 ? 11.608 -5.690 13.648 1.00 75.00 171 LEU A C 1
ATOM 1304 O O . LEU A 1 171 ? 11.508 -4.630 14.257 1.00 75.00 171 LEU A O 1
ATOM 1308 N N . LEU A 1 172 ? 10.548 -6.474 13.417 1.00 70.38 172 LEU A N 1
ATOM 1309 C CA . LEU A 1 172 ? 9.202 -6.215 13.950 1.00 70.38 172 LEU A CA 1
ATOM 1310 C C . LEU A 1 172 ? 8.975 -6.741 15.380 1.00 70.38 172 LEU A C 1
ATOM 1312 O O . LEU A 1 172 ? 7.834 -6.774 15.845 1.00 70.38 172 LEU A O 1
ATOM 1316 N N . HIS A 1 173 ? 10.020 -7.150 16.109 1.00 75.81 173 HIS A N 1
ATOM 1317 C CA . HIS A 1 173 ? 9.851 -7.585 17.494 1.00 75.81 173 HIS A CA 1
ATOM 1318 C C . HIS A 1 173 ? 9.272 -6.435 18.345 1.00 75.81 173 HIS A C 1
ATOM 1320 O O . HIS A 1 173 ? 9.825 -5.331 18.335 1.00 75.81 173 HIS A O 1
ATOM 1326 N N . PRO A 1 174 ? 8.223 -6.675 19.163 1.00 75.69 174 PRO A N 1
ATOM 1327 C CA . PRO A 1 174 ? 7.600 -5.647 20.006 1.00 75.69 174 PRO A CA 1
ATOM 1328 C C . PRO A 1 174 ? 8.568 -4.851 20.894 1.00 75.69 174 PRO A C 1
ATOM 1330 O O . PRO A 1 174 ? 8.280 -3.721 21.275 1.00 75.69 174 PRO A O 1
ATOM 1333 N N . TRP A 1 175 ? 9.725 -5.430 21.226 1.00 77.44 175 TRP A N 1
ATOM 1334 C CA . TRP A 1 175 ? 10.762 -4.792 22.029 1.00 77.44 175 TRP A CA 1
ATOM 1335 C C . TRP A 1 175 ? 11.441 -3.625 21.312 1.00 77.44 175 TRP A C 1
ATOM 1337 O O . TRP A 1 175 ? 11.726 -2.618 21.951 1.00 77.44 175 TRP A O 1
ATOM 1347 N N . ILE A 1 176 ? 11.632 -3.710 19.995 1.00 74.56 176 ILE A N 1
ATOM 1348 C CA . ILE A 1 176 ? 12.247 -2.638 19.200 1.00 74.56 176 ILE A CA 1
ATOM 1349 C C . ILE A 1 176 ? 11.319 -1.420 19.168 1.00 74.56 176 ILE A C 1
ATOM 1351 O O . ILE A 1 176 ? 11.759 -0.300 19.414 1.00 74.56 176 ILE A O 1
ATOM 1355 N N . PHE A 1 177 ? 10.015 -1.646 18.980 1.00 70.25 177 PHE A N 1
ATOM 1356 C CA . PHE A 1 177 ? 9.011 -0.584 19.062 1.00 70.25 177 PHE A CA 1
ATOM 1357 C C . PHE A 1 177 ? 8.913 0.023 20.462 1.00 70.25 177 PHE A C 1
ATOM 1359 O O . PHE A 1 177 ? 8.786 1.237 20.579 1.00 70.25 177 PHE A O 1
ATOM 1366 N N . ARG A 1 178 ? 9.017 -0.788 21.523 1.00 78.88 178 ARG A N 1
ATOM 1367 C CA . ARG A 1 178 ? 9.035 -0.295 22.912 1.00 78.88 178 ARG A CA 1
ATOM 1368 C C . ARG A 1 178 ? 10.258 0.568 23.210 1.00 78.88 178 ARG A C 1
ATOM 1370 O O . ARG A 1 178 ? 10.105 1.599 23.851 1.00 78.88 178 ARG A O 1
ATOM 1377 N N . ILE A 1 179 ? 11.439 0.180 22.729 1.00 78.50 179 ILE A N 1
ATOM 1378 C CA . ILE A 1 1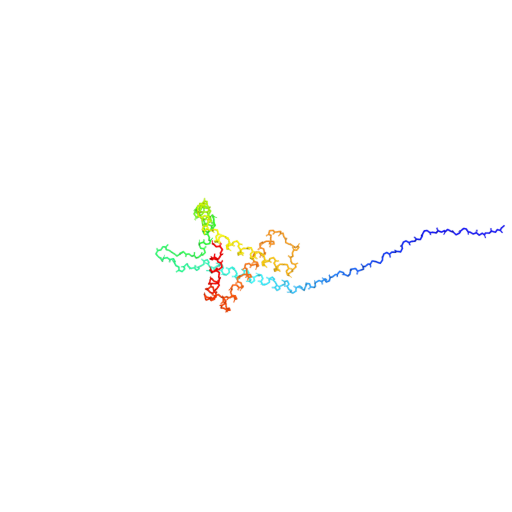79 ? 12.661 0.985 22.866 1.00 78.50 179 ILE A CA 1
ATOM 1379 C C . ILE A 1 179 ? 12.518 2.286 22.070 1.00 78.50 179 ILE A C 1
ATOM 1381 O O . ILE A 1 179 ? 12.778 3.355 22.611 1.00 78.50 179 ILE A O 1
ATOM 1385 N N . GLY A 1 180 ? 12.029 2.219 20.829 1.00 72.94 180 GLY A N 1
ATOM 1386 C CA . GLY A 1 180 ? 11.781 3.405 20.005 1.00 72.94 180 GLY A CA 1
ATOM 1387 C C . GLY A 1 180 ? 10.791 4.381 20.650 1.00 72.94 180 GLY A C 1
ATOM 1388 O O . GLY A 1 180 ? 11.089 5.565 20.779 1.00 72.94 180 GLY A O 1
ATOM 1389 N N . LEU A 1 181 ? 9.650 3.885 21.137 1.00 72.31 181 LEU A N 1
ATOM 1390 C CA . LEU A 1 181 ? 8.674 4.685 21.888 1.00 72.31 181 LEU A CA 1
ATOM 1391 C C . LEU A 1 181 ? 9.256 5.228 23.196 1.00 72.31 181 LEU A C 1
ATOM 1393 O O . LEU A 1 181 ? 8.999 6.379 23.534 1.00 72.31 181 LEU A O 1
ATOM 1397 N N . GLY A 1 182 ? 10.072 4.441 23.899 1.00 76.81 182 GLY A N 1
ATOM 1398 C CA . GLY A 1 182 ? 10.769 4.868 25.111 1.00 76.81 182 GLY A CA 1
ATOM 1399 C C . GLY A 1 182 ? 11.785 5.989 24.875 1.00 76.81 182 GLY A C 1
ATOM 1400 O O . GLY A 1 182 ? 12.018 6.780 25.781 1.00 76.81 182 GLY A O 1
ATOM 1401 N N . VAL A 1 183 ? 12.349 6.098 23.668 1.00 75.31 183 VAL A N 1
ATOM 1402 C CA . VAL A 1 183 ? 13.252 7.192 23.265 1.00 75.31 183 VAL A CA 1
ATOM 1403 C C . VAL A 1 183 ? 12.478 8.420 22.774 1.00 75.31 183 VAL A C 1
ATOM 1405 O O . VAL A 1 183 ? 12.889 9.549 23.031 1.00 75.31 183 VAL A O 1
ATOM 1408 N N . ILE A 1 184 ? 11.338 8.229 22.105 1.00 73.56 184 ILE A N 1
ATOM 1409 C CA . ILE A 1 184 ? 10.509 9.333 21.589 1.00 73.56 184 ILE A CA 1
ATOM 1410 C C . ILE A 1 184 ? 9.692 10.003 22.707 1.00 73.56 184 ILE A C 1
ATOM 1412 O O . ILE A 1 184 ? 9.524 11.220 22.698 1.00 73.56 184 ILE A O 1
ATOM 1416 N N . ALA A 1 185 ? 9.217 9.242 23.696 1.00 70.31 185 ALA A N 1
ATOM 1417 C CA . ALA A 1 185 ? 8.450 9.762 24.829 1.00 70.31 185 ALA A CA 1
ATOM 1418 C C . ALA A 1 185 ? 9.147 10.913 25.598 1.00 70.31 185 ALA A C 1
ATOM 1420 O O . ALA A 1 185 ? 8.499 11.938 25.817 1.00 70.31 185 ALA A O 1
ATOM 1421 N N . PRO A 1 186 ? 10.444 10.832 25.966 1.00 68.25 186 PRO A N 1
ATOM 1422 C CA . PRO A 1 186 ? 11.137 11.951 26.606 1.00 68.25 186 PRO A CA 1
ATOM 1423 C C . PRO A 1 186 ? 11.388 13.130 25.654 1.00 68.25 186 PRO A C 1
ATOM 1425 O O . PRO A 1 186 ? 11.418 14.269 26.107 1.00 68.25 186 PRO A O 1
ATOM 1428 N N . ALA A 1 187 ? 11.513 12.894 24.342 1.00 62.12 187 ALA A N 1
ATOM 1429 C CA . ALA A 1 187 ? 11.653 13.969 23.357 1.00 62.12 187 ALA A CA 1
ATOM 1430 C C . ALA A 1 187 ? 10.358 14.789 23.193 1.00 62.12 187 ALA A C 1
ATOM 1432 O O . ALA A 1 187 ? 10.422 15.994 22.968 1.00 62.12 187 ALA A O 1
ATOM 1433 N N . GLY A 1 188 ? 9.189 14.156 23.353 1.00 55.97 188 GLY A N 1
ATOM 1434 C CA . GLY A 1 188 ? 7.895 1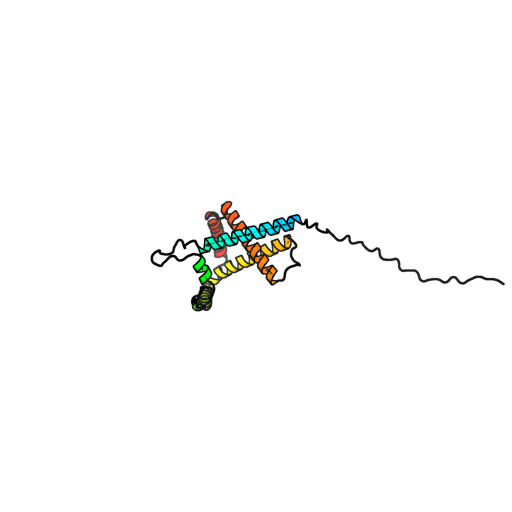4.845 23.366 1.00 55.97 188 GLY A CA 1
ATOM 1435 C C . GLY A 1 188 ? 7.652 15.664 24.638 1.00 55.97 188 GLY A C 1
ATOM 1436 O O . GLY A 1 188 ? 7.102 16.755 24.557 1.00 55.97 188 GLY A O 1
ATOM 1437 N N . LEU A 1 189 ? 8.119 15.178 25.795 1.00 58.06 189 LEU A N 1
ATOM 1438 C CA . LEU A 1 189 ? 8.000 15.873 27.087 1.00 58.06 189 LEU A CA 1
ATOM 1439 C C . LEU A 1 189 ? 8.901 17.114 27.214 1.00 58.06 189 LEU A C 1
ATOM 1441 O O . LEU A 1 189 ? 8.643 17.958 28.061 1.00 58.06 189 LEU A O 1
ATOM 1445 N N . GLY A 1 190 ? 9.954 17.232 26.398 1.00 54.56 190 GLY A N 1
ATOM 1446 C CA . GLY A 1 190 ? 10.813 18.423 26.352 1.00 54.56 190 GLY A CA 1
ATOM 1447 C C . GLY A 1 190 ? 10.334 19.521 25.393 1.00 54.56 190 GLY A C 1
ATOM 1448 O O . GLY A 1 190 ? 10.951 20.581 25.340 1.00 54.56 190 GLY A O 1
ATOM 1449 N N . ALA A 1 191 ? 9.281 19.259 24.612 1.00 50.59 191 ALA A N 1
ATOM 1450 C CA . ALA A 1 191 ? 8.717 20.187 23.627 1.00 50.59 191 ALA A CA 1
ATOM 1451 C C . ALA A 1 191 ? 7.374 20.811 24.068 1.00 50.59 191 ALA A C 1
ATOM 1453 O O . ALA A 1 191 ? 6.808 21.617 23.328 1.00 50.59 191 ALA A O 1
ATOM 1454 N N . SER A 1 192 ? 6.878 20.430 25.248 1.00 45.91 192 SER A N 1
ATOM 1455 C CA . SER A 1 192 ? 5.706 20.977 25.948 1.00 45.91 192 SER A CA 1
ATOM 1456 C C . SER A 1 192 ? 6.137 21.822 27.136 1.00 45.91 192 SER A C 1
ATOM 1458 O O . SER A 1 192 ? 5.568 22.919 27.310 1.00 45.91 192 SER A O 1
#

Secondary structure (DSSP, 8-state):
---------PPPPP-----------------HHHHHHHHHHHHHHHHHHHHHHHHHHHSBPTT--GGG---BHHHHHHTTSTTSSTT--GGGSHHHHHHHHHT-GGGHHHHHHHHHHHHHHHHHHHHHHHHHHHHTT--SSS-HHHHHHHHHHHHHHHHHHHHHHHHHTTTT-HHHHHHHHHHHHHHHHT--

Radius of gyration: 31.7 Å; chains: 1; bounding box: 82×60×104 Å

pLDDT: mean 71.42, std 13.53, range [44.84, 92.62]

Foldseek 3Di:
DDDDDDDDPDDDDPDDDPPPPPPPPDPDPPPVVVVVVVVVVVVVVVVVVVVVLVVQQPAFDPPDDVVVDGHGNVVLVCLQDPPSDPPQHLCRRPVSVVVVVVVPVVCCVVCVVVVVVVVVLQVQQLVQLVVVCVVVVVPPPDDPVRSSVSSNVNSVVVVVVVVVVCVVVCVPPVVVVVVVCVVVVVVVVVVD